Protein AF-A0A2I0VEY8-F1 (afdb_monomer_lite)

Structure (mmCIF, N/CA/C/O backbone):
data_AF-A0A2I0VEY8-F1
#
_entry.id   AF-A0A2I0VEY8-F1
#
loop_
_atom_site.group_PDB
_atom_site.id
_atom_site.type_symbol
_atom_site.label_atom_id
_atom_site.label_alt_id
_atom_site.label_comp_id
_atom_site.label_asym_id
_atom_site.label_entity_id
_atom_site.label_seq_id
_atom_site.pdbx_PDB_ins_code
_atom_site.Cartn_x
_atom_site.Cartn_y
_atom_site.Cartn_z
_atom_site.occupancy
_atom_site.B_iso_or_equiv
_atom_site.auth_seq_id
_atom_site.auth_comp_id
_atom_site.auth_asym_id
_atom_site.auth_atom_id
_atom_site.pdbx_PDB_model_num
ATOM 1 N N . MET A 1 1 ? -21.643 1.968 65.878 1.00 32.53 1 MET A N 1
ATOM 2 C CA . MET A 1 1 ? -22.749 1.505 65.012 1.00 32.53 1 MET A CA 1
ATOM 3 C C . MET A 1 1 ? -23.081 2.620 64.028 1.00 32.53 1 MET A C 1
ATOM 5 O O . MET A 1 1 ? -23.717 3.593 64.405 1.00 32.53 1 MET A O 1
ATOM 9 N N . HIS A 1 2 ? -22.579 2.536 62.798 1.00 31.20 2 HIS A N 1
ATOM 10 C CA . HIS A 1 2 ? -22.954 3.445 61.711 1.00 31.20 2 HIS A CA 1
ATOM 11 C C . HIS A 1 2 ? -23.501 2.590 60.571 1.00 31.20 2 HIS A C 1
ATOM 13 O O . HIS A 1 2 ? -22.762 2.103 59.721 1.00 31.20 2 HIS A O 1
ATOM 19 N N . ASN A 1 3 ? -24.813 2.357 60.619 1.00 33.44 3 ASN A N 1
ATOM 20 C CA . ASN A 1 3 ? -25.565 1.779 59.515 1.00 33.44 3 ASN A CA 1
ATOM 21 C C . ASN A 1 3 ? -25.724 2.868 58.451 1.00 33.44 3 ASN A C 1
ATOM 23 O O . ASN A 1 3 ? -26.660 3.661 58.499 1.00 33.44 3 ASN A O 1
ATOM 27 N N . GLY A 1 4 ? -24.781 2.928 57.511 1.00 39.38 4 GLY A N 1
ATOM 28 C CA . GLY A 1 4 ? -24.974 3.672 56.273 1.00 39.38 4 GLY A CA 1
ATOM 29 C C . GLY A 1 4 ? -26.091 3.000 55.482 1.00 39.38 4 GLY A C 1
ATOM 30 O O . GLY A 1 4 ? -25.900 1.895 54.973 1.00 39.38 4 GLY A O 1
ATOM 31 N N . SER A 1 5 ? -27.266 3.631 55.413 1.00 41.34 5 SER A N 1
ATOM 32 C CA . SER A 1 5 ? -28.372 3.146 54.591 1.00 41.34 5 SER A CA 1
ATOM 33 C C . SER A 1 5 ? -27.980 3.287 53.122 1.00 41.34 5 SER A C 1
ATOM 35 O O . SER A 1 5 ? -28.113 4.353 52.519 1.00 41.34 5 SER A O 1
ATOM 37 N N . VAL A 1 6 ? -27.450 2.214 52.543 1.00 46.84 6 VAL A N 1
ATOM 38 C CA . VAL A 1 6 ? -27.283 2.120 51.096 1.00 46.84 6 VAL A CA 1
ATOM 39 C C . VAL A 1 6 ? -28.685 2.043 50.501 1.00 46.84 6 VAL A C 1
ATOM 41 O O . VAL A 1 6 ? -29.464 1.152 50.835 1.00 46.84 6 VAL A O 1
ATOM 44 N N . CYS A 1 7 ? -29.023 3.026 49.669 1.00 47.22 7 CYS A N 1
ATOM 45 C CA . CYS A 1 7 ? -30.316 3.128 49.007 1.00 47.22 7 CYS A CA 1
ATOM 46 C C . CYS A 1 7 ? -30.633 1.823 48.255 1.00 47.22 7 CYS A C 1
ATOM 48 O O . CYS A 1 7 ? -29.801 1.326 47.497 1.00 47.22 7 CYS A O 1
ATOM 50 N N . SER A 1 8 ? -31.844 1.281 48.427 1.00 47.12 8 S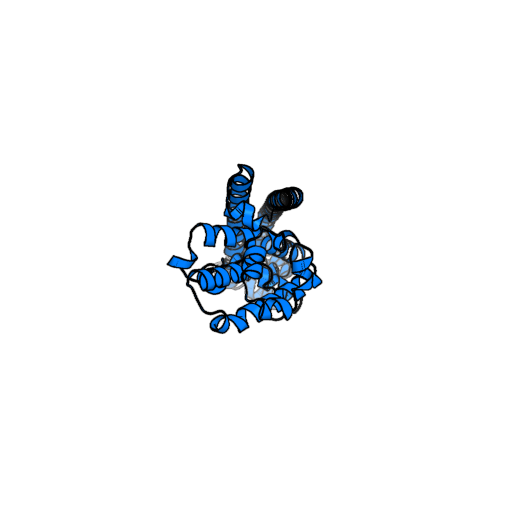ER A N 1
ATOM 51 C CA . SER A 1 8 ? -32.321 0.056 47.757 1.00 47.12 8 SER A CA 1
ATOM 52 C C . SER A 1 8 ? -32.147 0.086 46.228 1.00 47.12 8 SER A C 1
ATOM 54 O O . SER A 1 8 ? -32.023 -0.964 45.600 1.00 47.12 8 SER A O 1
ATOM 56 N N . TYR A 1 9 ? -32.098 1.281 45.629 1.00 44.94 9 TYR A N 1
ATOM 57 C CA . TYR A 1 9 ? -31.825 1.487 44.203 1.00 44.94 9 TYR A CA 1
ATOM 58 C C . TYR A 1 9 ? -30.385 1.146 43.786 1.00 44.94 9 TYR A C 1
ATOM 60 O O . TYR A 1 9 ? -30.163 0.697 42.661 1.00 44.94 9 TYR A O 1
ATOM 68 N N . ASP A 1 10 ? -29.406 1.345 44.670 1.00 53.78 10 ASP A N 1
ATOM 69 C CA . ASP A 1 10 ? -27.995 1.045 44.398 1.00 53.78 10 ASP A CA 1
ATOM 70 C C . ASP A 1 10 ? -27.706 -0.460 44.490 1.00 53.78 10 ASP A C 1
ATOM 72 O O . ASP A 1 10 ? -26.850 -0.973 43.769 1.00 53.78 10 ASP A O 1
ATOM 76 N N . LEU A 1 11 ? -28.466 -1.169 45.328 1.00 54.50 11 LEU A N 1
ATOM 77 C CA . LEU A 1 11 ? -28.439 -2.625 45.481 1.00 54.50 11 LEU A CA 1
ATOM 78 C C . LEU A 1 11 ? -28.911 -3.345 44.211 1.00 54.50 11 LEU A C 1
ATOM 80 O O . LEU A 1 11 ? -28.184 -4.183 43.686 1.00 54.50 11 LEU A O 1
ATOM 84 N N . ALA A 1 12 ? -30.064 -2.951 43.663 1.00 58.34 12 ALA A N 1
ATOM 85 C CA . ALA A 1 12 ? -30.626 -3.568 42.459 1.00 58.34 12 ALA A CA 1
ATOM 86 C C . ALA A 1 12 ? -29.738 -3.368 41.212 1.00 58.34 12 ALA A C 1
ATOM 88 O O . ALA A 1 12 ? -29.606 -4.265 40.379 1.00 58.34 12 ALA A O 1
ATOM 89 N N . LYS A 1 13 ? -29.074 -2.207 41.093 1.00 60.47 13 LYS A N 1
ATOM 90 C CA . LYS A 1 13 ? -28.119 -1.937 40.001 1.00 60.47 13 LYS A CA 1
ATOM 91 C C . LYS A 1 13 ? -26.835 -2.758 40.128 1.00 60.47 13 LYS A C 1
ATOM 93 O O . LYS A 1 13 ? -26.333 -3.245 39.118 1.00 60.47 13 LYS A O 1
ATOM 98 N N . LEU A 1 14 ? -26.312 -2.921 41.346 1.00 56.38 14 LEU A N 1
ATOM 99 C CA . LEU A 1 14 ? -25.155 -3.781 41.617 1.00 56.38 14 LEU A CA 1
ATOM 100 C C . LEU A 1 14 ? -25.476 -5.257 41.355 1.00 56.38 14 LEU A C 1
ATOM 102 O O . LEU A 1 14 ? -24.652 -5.964 40.785 1.00 56.38 14 LEU A O 1
ATOM 106 N N . GLU A 1 15 ? -26.673 -5.711 41.721 1.00 58.62 15 GLU A N 1
ATOM 107 C CA . GLU A 1 15 ? -27.135 -7.085 41.499 1.00 58.62 15 GLU A CA 1
ATOM 108 C C . GLU A 1 15 ? -27.302 -7.395 40.008 1.00 58.62 15 GLU A C 1
ATOM 110 O O . GLU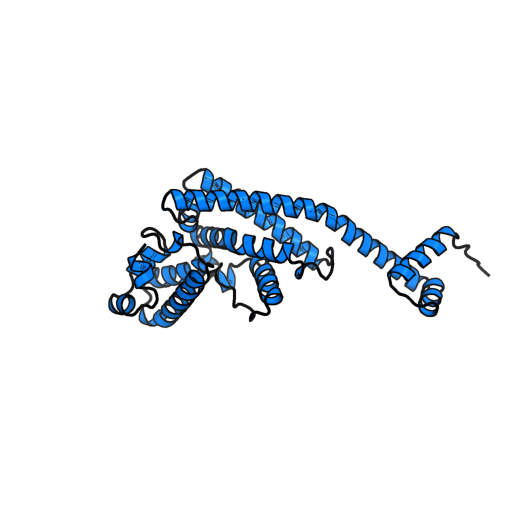 A 1 15 ? -26.741 -8.374 39.518 1.00 58.62 15 GLU A O 1
ATOM 115 N N . SER A 1 16 ? -27.940 -6.499 39.248 1.00 60.62 16 SER A N 1
ATOM 116 C CA . SER A 1 16 ? -28.057 -6.627 37.789 1.00 60.62 16 SER A CA 1
ATOM 117 C C . SER A 1 16 ? -26.698 -6.636 37.074 1.00 60.62 16 SER A C 1
ATOM 119 O O . SER A 1 16 ? -26.531 -7.364 36.097 1.00 60.62 16 SER A O 1
ATOM 121 N N . PHE A 1 17 ? -25.725 -5.846 37.542 1.00 60.97 17 PHE A N 1
ATOM 122 C CA . PHE A 1 17 ? -24.388 -5.780 36.946 1.00 60.97 17 PHE A CA 1
ATOM 123 C C . PHE A 1 17 ? -23.544 -7.025 37.271 1.00 60.97 17 PHE A C 1
ATOM 125 O O . PHE A 1 17 ? -22.935 -7.612 36.379 1.00 60.97 17 PHE A O 1
ATOM 132 N N . CYS A 1 18 ? -23.570 -7.505 38.516 1.00 57.94 18 CYS A N 1
ATOM 133 C CA . CYS A 1 18 ? -22.898 -8.750 38.901 1.00 57.94 18 CYS A CA 1
ATOM 134 C C . CYS A 1 18 ? -23.469 -9.973 38.162 1.00 57.94 18 CYS A C 1
ATOM 136 O O . CYS A 1 18 ? -22.708 -10.851 37.754 1.00 57.94 18 CYS A O 1
ATOM 138 N N . LEU A 1 19 ? -24.786 -10.004 37.925 1.00 56.81 19 LEU A N 1
ATOM 139 C CA . LEU A 1 19 ? -25.432 -11.041 37.115 1.00 56.81 19 LEU A CA 1
ATOM 140 C C . LEU A 1 19 ? -24.970 -11.000 35.649 1.00 56.81 19 LEU A C 1
ATOM 142 O O . LEU A 1 19 ? -24.696 -12.055 35.082 1.00 56.81 19 LEU A O 1
ATOM 146 N N . SER A 1 20 ? -24.789 -9.810 35.054 1.00 56.06 20 SER A N 1
ATOM 147 C CA . SER A 1 20 ? -24.233 -9.684 33.691 1.00 56.06 20 SER A CA 1
ATOM 148 C C . SER A 1 20 ? -22.774 -10.141 33.562 1.00 56.06 20 SER A C 1
ATOM 150 O O . SER A 1 20 ? -22.336 -10.490 32.470 1.00 56.06 20 SER A O 1
ATOM 152 N N . LEU A 1 21 ? -22.037 -10.202 34.675 1.00 59.03 21 LEU A N 1
ATOM 153 C CA . LEU A 1 21 ? -20.649 -10.669 34.741 1.00 59.03 21 LEU A CA 1
ATOM 154 C C . LEU A 1 21 ? -20.525 -12.132 35.205 1.00 59.03 21 LEU A C 1
ATOM 156 O O . LEU A 1 21 ? -19.418 -12.598 35.462 1.00 59.03 21 LEU A O 1
ATOM 160 N N . SER A 1 22 ? -21.638 -12.869 35.309 1.00 60.50 22 SER A N 1
ATOM 161 C CA . SER A 1 22 ? -21.674 -14.278 35.744 1.00 60.50 22 SER A CA 1
ATOM 162 C C . SER A 1 22 ? -21.105 -14.532 37.153 1.00 60.50 22 SER A C 1
ATOM 164 O O . SER A 1 22 ? -20.589 -15.614 37.435 1.00 60.50 22 SER A O 1
ATOM 166 N N . PHE A 1 23 ? -21.192 -13.551 38.059 1.00 61.22 23 PHE A N 1
ATOM 167 C CA . PHE A 1 23 ? -20.737 -13.715 39.443 1.00 61.22 23 PHE A CA 1
ATOM 168 C C . PHE A 1 23 ? -21.647 -14.677 40.218 1.00 61.22 23 PHE A C 1
ATOM 170 O O . PHE A 1 23 ? -22.874 -14.593 40.155 1.00 61.22 23 PHE A O 1
ATOM 177 N N . ASN A 1 24 ? -21.049 -15.566 41.014 1.00 63.69 24 ASN A N 1
ATOM 178 C CA . ASN A 1 24 ? -21.808 -16.437 41.909 1.00 63.69 24 ASN A CA 1
ATOM 179 C C . ASN A 1 24 ? -22.251 -15.697 43.191 1.00 63.69 24 ASN A C 1
ATOM 181 O O . ASN A 1 24 ? -21.743 -14.629 43.542 1.00 63.69 24 ASN A O 1
ATOM 185 N N . LYS A 1 25 ? -23.194 -16.294 43.931 1.00 60.50 25 LYS A N 1
ATOM 186 C CA . LYS A 1 25 ? -23.814 -15.688 45.125 1.00 60.50 25 LYS A CA 1
ATOM 187 C C . LYS A 1 25 ? -22.788 -15.279 46.197 1.00 60.50 25 LYS A C 1
ATOM 189 O O . LYS A 1 25 ? -22.954 -14.247 46.839 1.00 60.50 25 LYS A O 1
ATOM 194 N N . SER A 1 26 ? -21.702 -16.040 46.358 1.00 58.88 26 SER A N 1
ATOM 195 C CA . SER A 1 26 ? -20.606 -15.709 47.283 1.00 58.88 26 SER A CA 1
ATOM 196 C C . SER A 1 26 ? -19.759 -14.518 46.825 1.00 58.88 26 SER A C 1
ATOM 198 O O . SER A 1 26 ? -19.410 -13.669 47.643 1.00 58.88 26 SER A O 1
ATOM 200 N N . GLN A 1 27 ? -19.463 -14.408 45.528 1.00 62.56 27 GLN A N 1
ATOM 201 C CA . GLN A 1 27 ? -18.713 -13.279 44.975 1.00 62.56 27 GLN A CA 1
ATOM 202 C C . GLN A 1 27 ? -19.542 -11.987 45.016 1.00 62.56 27 GLN A C 1
ATOM 204 O O . GLN A 1 27 ? -18.992 -10.916 45.265 1.00 62.56 27 GLN A O 1
ATOM 209 N N . PHE A 1 28 ? -20.866 -12.090 44.853 1.00 63.22 28 PHE A N 1
ATOM 210 C CA . PHE A 1 28 ? -21.793 -10.972 45.029 1.00 63.22 28 PHE A CA 1
ATOM 211 C C . PHE A 1 28 ? -21.789 -10.432 46.468 1.00 63.22 28 PHE A C 1
ATOM 213 O O . PHE A 1 28 ? -21.667 -9.226 46.676 1.00 63.22 28 PHE A O 1
ATOM 220 N N . ILE A 1 29 ? -21.851 -11.316 47.469 1.00 61.66 29 ILE A N 1
ATOM 221 C CA . ILE A 1 29 ? -21.821 -10.929 48.890 1.00 61.66 29 ILE A CA 1
ATOM 222 C C . ILE A 1 29 ? -20.481 -10.267 49.255 1.00 61.66 29 ILE A C 1
ATOM 224 O O . ILE A 1 29 ? -20.471 -9.232 49.922 1.00 61.66 29 ILE A O 1
ATOM 228 N N . TYR A 1 30 ? -19.359 -10.811 48.769 1.00 61.41 30 TYR A N 1
ATOM 229 C CA . TYR A 1 30 ? -18.026 -10.232 48.977 1.00 61.41 30 TYR A CA 1
ATOM 230 C C . TYR A 1 30 ? -17.895 -8.838 48.347 1.00 61.41 30 TYR A C 1
ATOM 232 O O . TYR A 1 30 ? -17.450 -7.888 48.996 1.00 61.41 30 TYR A O 1
ATOM 240 N N . ALA A 1 31 ? -18.348 -8.694 47.100 1.00 59.12 31 ALA A N 1
ATOM 241 C CA . ALA A 1 31 ? -18.399 -7.411 46.416 1.00 59.12 31 ALA A CA 1
ATOM 242 C C . ALA A 1 31 ? -19.296 -6.407 47.143 1.00 59.12 31 ALA A C 1
ATOM 244 O O . ALA A 1 31 ? -18.959 -5.234 47.209 1.00 59.12 31 ALA A O 1
ATOM 245 N N . PHE A 1 32 ? -20.415 -6.849 47.718 1.00 63.25 32 PHE A N 1
ATOM 246 C CA . PHE A 1 32 ? -21.360 -5.981 48.410 1.00 63.25 32 PHE A CA 1
ATOM 247 C C . PHE A 1 32 ? -20.822 -5.432 49.741 1.00 63.25 32 PHE A C 1
ATOM 249 O O . PHE A 1 32 ? -21.083 -4.272 50.075 1.00 63.25 32 PHE A O 1
ATOM 256 N N . GLN A 1 33 ? -20.067 -6.239 50.489 1.00 70.69 33 GLN A N 1
ATOM 257 C CA . GLN A 1 33 ? -19.552 -5.880 51.815 1.00 70.69 33 GLN A CA 1
ATOM 258 C C . GLN A 1 33 ? -18.241 -5.081 51.770 1.00 70.69 33 GLN A C 1
ATOM 260 O O . GLN A 1 33 ? -17.928 -4.368 52.722 1.00 70.69 33 GLN A O 1
ATOM 265 N N . ASN A 1 34 ? -17.494 -5.144 50.666 1.00 79.44 34 ASN A N 1
ATOM 266 C CA . ASN A 1 34 ? -16.219 -4.452 50.515 1.00 79.44 34 ASN A CA 1
ATOM 267 C C . ASN A 1 34 ? -16.368 -3.184 49.646 1.00 79.44 34 ASN A C 1
ATOM 269 O O . ASN A 1 34 ? -16.658 -3.255 48.453 1.00 79.44 34 ASN A O 1
ATOM 273 N N . VAL A 1 35 ? -16.146 -2.005 50.241 1.00 78.81 35 VAL A N 1
ATOM 274 C CA . VAL A 1 35 ? -16.249 -0.699 49.554 1.00 78.81 35 VAL A CA 1
ATOM 275 C C . VAL A 1 35 ? -15.339 -0.629 48.326 1.00 78.81 35 VAL A C 1
ATOM 277 O O . VAL A 1 35 ? -15.773 -0.162 47.275 1.00 78.81 35 VAL A O 1
ATOM 280 N N . GLU A 1 36 ? -14.109 -1.125 48.438 1.00 77.38 36 GLU A N 1
ATOM 281 C CA . GLU A 1 36 ? -13.134 -1.129 47.351 1.00 77.38 36 GLU A CA 1
ATOM 282 C C . GLU A 1 36 ? -13.575 -2.055 46.211 1.00 77.38 36 GLU A C 1
ATOM 284 O O . GLU A 1 36 ? -13.502 -1.678 45.041 1.00 77.38 36 GLU A O 1
ATOM 289 N N . ALA A 1 37 ? -14.132 -3.225 46.537 1.00 73.75 37 ALA A N 1
ATOM 290 C CA . ALA A 1 37 ? -14.706 -4.124 45.538 1.00 73.75 37 ALA A CA 1
ATOM 291 C C . ALA A 1 37 ? -15.892 -3.479 44.795 1.00 73.75 37 ALA A C 1
ATOM 293 O O . ALA A 1 37 ? -15.968 -3.575 43.569 1.00 73.75 37 ALA A O 1
ATOM 294 N N . ARG A 1 38 ? -16.775 -2.748 45.495 1.00 77.75 38 ARG A N 1
ATOM 295 C CA . ARG A 1 38 ? -17.876 -1.998 44.854 1.00 77.75 38 ARG A CA 1
ATOM 296 C C . ARG A 1 38 ? -17.377 -0.897 43.928 1.00 77.75 38 ARG A C 1
ATOM 298 O O . ARG A 1 38 ? -17.927 -0.737 42.842 1.00 77.75 38 ARG A O 1
ATOM 305 N N . LEU A 1 39 ? -16.366 -0.134 44.347 1.00 79.38 39 LEU A N 1
ATOM 306 C CA . LEU A 1 39 ? -15.791 0.938 43.529 1.00 79.38 39 LEU A CA 1
ATOM 307 C C . LEU A 1 39 ? -15.154 0.377 42.256 1.00 79.38 39 LEU A C 1
ATOM 309 O O . LEU A 1 39 ? -15.414 0.891 41.171 1.00 79.38 39 LEU A O 1
ATOM 313 N N . ARG A 1 40 ? -14.404 -0.726 42.370 1.00 81.19 40 ARG A N 1
ATOM 314 C CA . ARG A 1 40 ? -13.815 -1.423 41.218 1.00 81.19 40 ARG A CA 1
ATOM 315 C C . ARG A 1 40 ? -14.883 -1.939 40.249 1.00 81.19 40 ARG A C 1
ATOM 317 O O . ARG A 1 40 ? -14.728 -1.774 39.044 1.00 81.19 40 ARG A O 1
ATOM 324 N N . LEU A 1 41 ? -15.987 -2.495 40.754 1.00 80.69 41 LEU A N 1
ATOM 325 C CA . LEU A 1 41 ? -17.107 -2.932 39.911 1.00 80.69 41 LEU A CA 1
ATOM 326 C C . LEU A 1 41 ? -17.811 -1.764 39.214 1.00 80.69 41 LEU A C 1
ATOM 328 O O . LEU A 1 41 ? -18.121 -1.867 38.031 1.00 80.69 41 LEU A O 1
ATOM 332 N N . ARG A 1 42 ? -18.041 -0.639 39.906 1.00 80.38 42 ARG A N 1
ATOM 333 C CA . ARG A 1 42 ? -18.617 0.561 39.275 1.00 80.38 42 ARG A CA 1
ATOM 334 C C . ARG A 1 42 ? -17.715 1.097 38.168 1.00 80.38 42 ARG A C 1
ATOM 336 O O . ARG A 1 42 ? -18.211 1.342 37.075 1.00 80.38 42 ARG A O 1
ATOM 343 N N . ALA A 1 43 ? -16.412 1.195 38.427 1.00 81.31 43 ALA A N 1
ATOM 344 C CA . ALA A 1 43 ? -15.435 1.621 37.431 1.00 81.31 43 ALA A CA 1
ATOM 345 C C . ALA A 1 43 ? -15.418 0.684 36.209 1.00 81.31 43 ALA A C 1
ATOM 347 O O . ALA A 1 43 ? -15.439 1.158 35.077 1.00 81.31 43 ALA A O 1
ATOM 348 N N . ALA A 1 44 ? -15.467 -0.637 36.420 1.00 80.94 44 ALA A N 1
ATOM 349 C CA . ALA A 1 44 ? -15.580 -1.607 35.329 1.00 80.94 44 ALA A CA 1
ATOM 350 C C . ALA A 1 44 ? -16.879 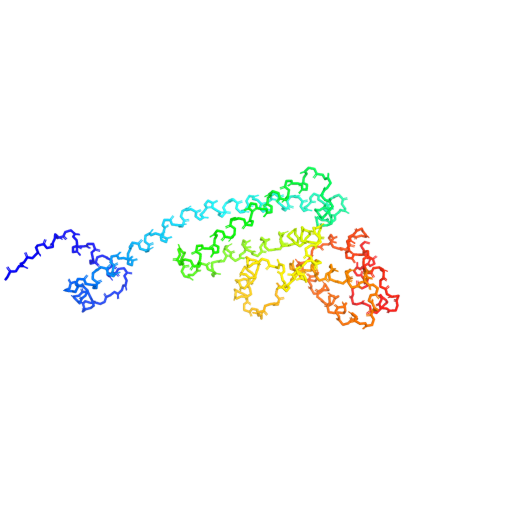-1.425 34.519 1.00 80.94 44 ALA A C 1
ATOM 352 O O . ALA A 1 44 ? -16.860 -1.491 33.293 1.00 80.94 44 ALA A O 1
ATOM 353 N N . GLY A 1 45 ? -18.003 -1.145 35.185 1.00 79.75 45 GLY A N 1
ATOM 354 C CA . GLY A 1 45 ? -19.281 -0.896 34.513 1.00 79.75 45 GLY A CA 1
ATOM 355 C C . GLY A 1 45 ? -19.337 0.426 33.746 1.00 79.75 45 GLY A C 1
ATOM 356 O O . GLY A 1 45 ? -19.976 0.500 32.698 1.00 79.75 45 GLY A O 1
ATOM 357 N N . GLU A 1 46 ? -18.677 1.473 34.238 1.00 83.38 46 GLU A N 1
ATOM 358 C CA . GLU A 1 46 ? -18.517 2.738 33.511 1.00 83.38 46 GLU A CA 1
ATOM 359 C C . GLU A 1 46 ? -17.611 2.573 32.290 1.00 83.38 46 GLU A C 1
ATOM 361 O O . GLU A 1 46 ? -17.954 3.068 31.215 1.00 83.38 46 GLU A O 1
ATOM 366 N N . LEU A 1 47 ? -16.522 1.810 32.424 1.00 79.50 47 LEU A N 1
ATOM 367 C CA . LEU A 1 47 ? -15.633 1.466 31.317 1.00 79.50 47 LEU A CA 1
ATOM 368 C C . LEU A 1 47 ? -16.375 0.704 30.210 1.00 79.50 47 LEU A C 1
ATOM 370 O O . LEU A 1 47 ? -16.257 1.063 29.042 1.00 79.50 47 LEU A O 1
ATOM 374 N N . GLU A 1 48 ? -17.193 -0.291 30.558 1.00 80.00 48 GLU A N 1
ATOM 375 C CA . GLU A 1 48 ? -17.961 -1.056 29.567 1.00 80.00 48 GLU A CA 1
ATOM 376 C C . GLU A 1 48 ? -19.000 -0.184 28.842 1.00 80.00 48 GLU A C 1
ATOM 378 O O . GLU A 1 48 ? -19.137 -0.238 27.620 1.00 80.00 48 GLU A O 1
ATOM 383 N N . LYS A 1 49 ? -19.681 0.714 29.566 1.00 79.56 49 LYS A N 1
ATOM 384 C CA . LYS A 1 49 ? -20.581 1.703 28.947 1.00 79.56 49 LYS A CA 1
ATOM 385 C C . LYS A 1 49 ? -19.836 2.658 28.020 1.00 79.56 49 LYS A C 1
ATOM 387 O O . LYS A 1 49 ? -20.393 3.056 26.997 1.00 79.56 49 LYS A O 1
ATOM 392 N N . GLN A 1 50 ? -18.607 3.039 28.363 1.00 80.19 50 GLN A N 1
ATOM 393 C CA . GLN A 1 50 ? -17.775 3.867 27.498 1.00 80.19 50 GLN A CA 1
ATOM 394 C C . GLN A 1 50 ? -17.384 3.108 26.224 1.00 80.19 50 GLN A C 1
ATOM 396 O O . GLN A 1 50 ? -17.564 3.652 25.136 1.00 80.19 50 GLN A O 1
ATOM 401 N N . LYS A 1 51 ? -16.965 1.837 26.334 1.00 77.81 51 LYS A N 1
ATOM 402 C CA . LYS A 1 51 ? -16.722 0.952 25.178 1.00 77.81 51 LYS A CA 1
ATOM 403 C C . LYS A 1 51 ? -17.957 0.847 24.276 1.00 77.81 51 LYS A C 1
ATOM 405 O O . LYS A 1 51 ? -17.836 0.918 23.055 1.00 77.81 51 LYS A O 1
ATOM 410 N N . GLN A 1 52 ? -19.152 0.746 24.862 1.00 73.50 52 GLN A N 1
ATOM 411 C CA . GLN A 1 52 ? -20.402 0.684 24.103 1.00 73.50 52 GLN A CA 1
ATOM 412 C C . GLN A 1 52 ? -20.754 2.015 23.419 1.00 73.50 52 GLN A C 1
ATOM 414 O O . GLN A 1 52 ? -21.115 2.010 22.249 1.00 73.50 52 GLN A O 1
ATOM 419 N N . LYS A 1 53 ? -20.592 3.168 24.081 1.00 73.50 53 LYS A N 1
ATOM 420 C CA . LYS A 1 53 ? -20.772 4.488 23.438 1.00 73.50 53 LYS A CA 1
ATOM 421 C C . LYS A 1 53 ? -19.772 4.728 22.307 1.00 73.50 53 LYS A C 1
ATOM 423 O O . LYS A 1 53 ? -20.111 5.327 21.289 1.00 73.50 53 LYS A O 1
ATOM 428 N N . ASN A 1 54 ? -18.548 4.229 22.461 1.00 74.38 54 ASN A N 1
ATOM 429 C CA . ASN A 1 54 ? -17.533 4.289 21.415 1.00 74.38 54 ASN A CA 1
ATOM 430 C C . ASN A 1 54 ? -17.947 3.501 20.155 1.00 74.38 54 ASN A C 1
ATOM 432 O O . ASN A 1 54 ? -17.454 3.818 19.074 1.00 74.38 54 ASN A O 1
ATOM 436 N N . GLN A 1 55 ? -18.876 2.539 20.264 1.00 69.00 55 GLN A N 1
ATOM 437 C CA . GLN A 1 55 ? -19.394 1.753 19.138 1.00 69.00 55 GLN A CA 1
ATOM 438 C C . GLN A 1 55 ? -20.243 2.592 18.162 1.00 69.00 55 GLN A C 1
ATOM 440 O O . GLN A 1 55 ? -20.092 2.426 16.958 1.00 69.00 55 GLN A O 1
ATOM 445 N N . GLU A 1 56 ? -21.070 3.532 18.635 1.00 68.69 56 GLU A N 1
ATOM 446 C CA . GLU A 1 56 ? -21.891 4.396 17.756 1.00 68.69 56 GLU A CA 1
ATOM 447 C C . GLU A 1 56 ? -21.026 5.379 16.943 1.00 68.69 56 GLU A C 1
ATOM 449 O O . GLU A 1 56 ? -21.249 5.603 15.753 1.00 68.69 56 GLU A O 1
ATOM 454 N N . ASN A 1 57 ? -19.962 5.912 17.556 1.00 74.56 57 ASN A N 1
ATOM 455 C CA . ASN A 1 57 ? -18.932 6.698 16.857 1.00 74.56 57 ASN A CA 1
ATOM 456 C C . ASN A 1 57 ? -18.216 5.852 15.779 1.00 74.56 57 ASN A C 1
ATOM 458 O O . ASN A 1 57 ? -17.687 6.368 14.792 1.00 74.56 57 ASN A O 1
ATOM 462 N N . PHE A 1 58 ? -18.221 4.533 15.948 1.00 77.38 58 PHE A N 1
ATOM 463 C CA . PHE A 1 58 ? -17.536 3.596 15.078 1.00 77.38 58 PHE A CA 1
ATOM 464 C C . PHE A 1 58 ? -18.270 3.328 13.770 1.00 77.38 58 PHE A C 1
ATOM 466 O O . PHE A 1 58 ? -17.626 3.264 12.726 1.00 77.38 58 PHE A O 1
ATOM 473 N N . ASP A 1 59 ? -19.598 3.254 13.800 1.00 77.44 59 ASP A N 1
ATOM 474 C CA . ASP A 1 59 ? -20.400 3.092 12.584 1.00 77.44 59 ASP A CA 1
ATOM 475 C C . ASP A 1 59 ? -20.230 4.311 11.666 1.00 77.44 59 ASP A C 1
ATOM 477 O O . ASP A 1 59 ? -20.023 4.175 10.459 1.00 77.44 59 ASP A O 1
ATOM 481 N N . ALA A 1 60 ? -20.175 5.513 12.248 1.00 86.50 60 ALA A N 1
ATOM 482 C CA . ALA A 1 60 ? -19.863 6.729 11.503 1.00 86.50 60 ALA A CA 1
ATOM 483 C C . ALA A 1 60 ? -18.454 6.688 10.881 1.00 86.50 60 ALA A C 1
ATOM 485 O O . ALA A 1 60 ? -18.280 7.060 9.719 1.00 86.50 60 ALA A O 1
ATOM 486 N N . LYS A 1 61 ? -17.439 6.219 11.623 1.00 91.19 61 LYS A N 1
ATOM 487 C CA . LYS A 1 61 ? -16.076 6.036 11.090 1.00 91.19 61 LYS A CA 1
ATOM 488 C C . LYS A 1 61 ? -16.027 4.982 9.989 1.00 91.19 61 LYS A C 1
ATOM 490 O O . LYS A 1 61 ? -15.367 5.207 8.979 1.00 91.19 61 LYS A O 1
ATOM 495 N N . TYR A 1 62 ? -16.738 3.869 10.154 1.00 92.81 62 TYR A N 1
ATOM 496 C CA . TYR A 1 62 ? -16.842 2.812 9.152 1.00 92.81 62 TYR A CA 1
ATOM 497 C C . TYR A 1 62 ? -17.368 3.370 7.830 1.00 92.81 62 TYR A C 1
ATOM 499 O O . TYR A 1 62 ? -16.707 3.216 6.803 1.00 92.81 62 TYR A O 1
ATOM 507 N N . CYS A 1 63 ? -18.486 4.102 7.870 1.00 94.00 63 CYS A N 1
ATOM 508 C CA . CYS A 1 63 ? -19.069 4.739 6.691 1.00 94.00 63 CYS A CA 1
ATOM 509 C C . CYS A 1 63 ? -18.092 5.719 6.025 1.00 94.00 63 CYS A C 1
ATOM 511 O O . CYS A 1 63 ? -17.863 5.623 4.822 1.00 94.00 63 CYS A O 1
ATOM 513 N N . LYS A 1 64 ? -17.436 6.599 6.797 1.00 96.44 64 LYS A N 1
ATOM 514 C CA . LYS A 1 64 ? -16.447 7.550 6.252 1.00 96.44 64 LYS A CA 1
ATOM 515 C C . LYS A 1 64 ? -15.268 6.851 5.577 1.00 96.44 64 LYS A C 1
ATOM 517 O O . LYS A 1 64 ? -14.853 7.246 4.489 1.00 96.44 64 LYS A O 1
ATOM 522 N N . ILE A 1 65 ? -14.742 5.789 6.194 1.00 98.12 65 ILE A N 1
ATOM 523 C CA . ILE A 1 65 ? -13.659 4.992 5.606 1.00 98.12 65 ILE A CA 1
ATOM 524 C C . ILE A 1 65 ? -14.133 4.359 4.295 1.00 98.12 65 ILE A C 1
ATOM 526 O O . ILE A 1 65 ? -13.419 4.425 3.299 1.00 98.12 65 ILE A O 1
ATOM 530 N N . GLN A 1 66 ? -15.332 3.771 4.264 1.00 98.00 66 GLN A N 1
ATOM 531 C CA . GLN A 1 66 ? -15.883 3.176 3.045 1.00 98.00 66 GLN A CA 1
ATOM 532 C C . GLN A 1 66 ? -16.064 4.201 1.922 1.00 98.00 66 GLN A C 1
ATOM 534 O O . GLN A 1 66 ? -15.705 3.922 0.779 1.00 98.00 66 GLN A O 1
ATOM 539 N N . GLU A 1 67 ? -16.587 5.384 2.235 1.00 97.81 67 GLU A N 1
ATOM 540 C CA . GLU A 1 67 ? -16.775 6.462 1.264 1.00 97.81 67 GLU A CA 1
ATOM 541 C C . GLU A 1 67 ? -15.442 6.953 0.695 1.00 97.81 67 GLU A C 1
ATOM 543 O O . GLU A 1 67 ? -15.293 7.039 -0.524 1.00 97.81 67 GLU A O 1
ATOM 548 N N . ALA A 1 68 ? -14.448 7.205 1.550 1.00 98.31 68 ALA A N 1
ATOM 549 C CA . ALA A 1 68 ? -13.126 7.632 1.103 1.00 98.31 68 ALA A CA 1
ATOM 550 C C . ALA A 1 68 ? -12.401 6.538 0.296 1.00 98.31 68 ALA A C 1
ATOM 552 O O . ALA A 1 68 ? -11.754 6.843 -0.707 1.00 98.31 68 ALA A O 1
ATOM 553 N N . LEU A 1 69 ? -12.548 5.261 0.675 1.00 98.56 69 LEU A N 1
ATOM 554 C CA . LEU A 1 69 ? -12.023 4.136 -0.105 1.00 98.56 69 LEU A CA 1
ATOM 555 C C . LEU A 1 69 ? -12.697 4.005 -1.465 1.00 98.56 69 LEU A C 1
ATOM 557 O O . LEU A 1 69 ? -12.012 3.701 -2.438 1.00 98.56 69 LEU A O 1
ATOM 561 N N . ARG A 1 70 ? -14.008 4.255 -1.553 1.00 98.25 70 ARG A N 1
ATOM 562 C CA . ARG A 1 70 ? -14.721 4.281 -2.832 1.00 98.25 70 ARG A CA 1
ATOM 563 C C . ARG A 1 70 ? -14.142 5.362 -3.742 1.00 98.25 70 ARG A C 1
ATOM 565 O O . ARG A 1 70 ? -13.765 5.037 -4.857 1.00 98.25 70 ARG A O 1
ATOM 572 N N . CYS A 1 71 ? -13.935 6.582 -3.238 1.00 98.12 71 CYS A N 1
ATOM 573 C CA . CYS A 1 71 ? -13.297 7.652 -4.013 1.00 98.12 71 CYS A CA 1
ATOM 574 C C . CYS A 1 71 ? -11.898 7.268 -4.528 1.00 98.12 71 CYS A C 1
ATOM 576 O O . CYS A 1 71 ? -11.569 7.543 -5.679 1.00 98.12 71 CYS A O 1
ATOM 578 N N . LEU A 1 72 ? -11.069 6.623 -3.699 1.00 98.44 72 LEU A N 1
ATOM 579 C CA . LEU A 1 72 ? -9.737 6.174 -4.128 1.00 98.44 72 LEU A CA 1
ATOM 580 C C . LEU A 1 72 ? -9.788 4.994 -5.101 1.00 98.44 72 LEU A C 1
ATOM 582 O O . LEU A 1 72 ? -8.938 4.884 -5.983 1.00 98.44 72 LEU A O 1
ATOM 586 N N . ASN A 1 73 ? -10.779 4.116 -4.967 1.00 97.81 73 ASN A N 1
ATOM 587 C CA . ASN A 1 73 ? -11.002 3.059 -5.938 1.00 97.81 73 ASN A CA 1
ATOM 588 C C . ASN A 1 73 ? -11.460 3.628 -7.288 1.00 97.81 73 ASN A C 1
ATOM 590 O O . ASN A 1 73 ? -10.972 3.176 -8.318 1.00 97.81 73 ASN A O 1
ATOM 594 N N . ASP A 1 74 ? -12.338 4.630 -7.286 1.00 97.75 74 ASP A N 1
ATOM 595 C CA . ASP A 1 74 ? -12.790 5.314 -8.501 1.00 97.75 74 ASP A CA 1
ATOM 596 C C . ASP A 1 74 ? -11.619 6.030 -9.191 1.00 97.75 74 ASP A C 1
ATOM 598 O O . ASP A 1 74 ? -11.467 5.933 -10.410 1.00 97.75 74 ASP A O 1
ATOM 602 N N . TYR A 1 75 ? -10.733 6.665 -8.413 1.00 97.88 75 TYR A N 1
ATOM 603 C CA . TYR A 1 75 ? -9.469 7.214 -8.911 1.00 97.88 75 TYR A CA 1
ATOM 604 C C . TYR A 1 75 ? -8.609 6.133 -9.581 1.00 97.88 75 TYR A C 1
ATOM 606 O O . TYR A 1 75 ? -8.216 6.289 -10.736 1.00 97.88 75 TYR A O 1
ATOM 614 N N . ARG A 1 76 ? -8.394 4.995 -8.905 1.00 97.06 76 ARG A N 1
ATOM 615 C CA . ARG A 1 76 ? -7.634 3.863 -9.456 1.00 97.06 76 ARG A CA 1
ATOM 616 C C . ARG A 1 76 ? -8.215 3.361 -10.780 1.00 97.06 76 ARG A C 1
ATOM 618 O O . ARG A 1 76 ? -7.471 3.201 -11.742 1.00 97.06 76 ARG A O 1
ATOM 625 N N . VAL A 1 77 ? -9.530 3.142 -10.835 1.00 96.12 77 VAL A N 1
ATOM 626 C CA . VAL A 1 77 ? -10.226 2.682 -12.049 1.00 96.12 77 VAL A CA 1
ATOM 627 C C . VAL A 1 77 ? -10.115 3.718 -13.171 1.00 96.12 77 VAL A C 1
ATOM 629 O O . VAL A 1 77 ? -9.903 3.356 -14.324 1.00 96.12 77 VAL A O 1
ATOM 632 N N . THR A 1 78 ? -10.209 5.008 -12.849 1.00 95.56 78 THR A N 1
ATOM 633 C CA . THR A 1 78 ? -10.077 6.091 -13.836 1.00 95.56 78 THR A CA 1
ATOM 634 C C . THR A 1 78 ? -8.674 6.134 -14.444 1.00 95.56 78 THR A C 1
ATOM 636 O O . THR A 1 78 ? -8.544 6.264 -15.662 1.00 95.56 78 THR A O 1
ATOM 639 N N . CYS A 1 79 ? -7.624 5.979 -13.630 1.00 95.56 79 CYS A N 1
ATOM 640 C CA . CYS A 1 79 ? -6.252 5.829 -14.123 1.00 95.56 79 CYS A CA 1
ATOM 641 C C . CYS A 1 79 ? -6.132 4.615 -15.054 1.00 95.56 79 CYS A C 1
ATOM 643 O O . CYS A 1 79 ? -5.627 4.750 -16.168 1.00 95.56 79 CYS A O 1
ATOM 645 N N . GLU A 1 80 ? -6.670 3.462 -14.646 1.00 93.50 80 GLU A N 1
ATOM 646 C CA . GLU A 1 80 ? -6.608 2.227 -15.434 1.00 93.50 80 GLU A CA 1
ATOM 647 C C . GLU A 1 80 ? -7.311 2.372 -16.796 1.00 93.50 80 GLU A C 1
ATOM 649 O O . GLU A 1 80 ? -6.750 1.980 -17.818 1.00 93.50 80 GLU A O 1
ATOM 654 N N . ILE A 1 81 ? -8.484 3.018 -16.848 1.00 93.44 81 ILE A N 1
ATOM 655 C CA . ILE A 1 81 ? -9.206 3.320 -18.100 1.00 93.44 81 ILE A CA 1
ATOM 656 C C . ILE A 1 81 ? -8.380 4.225 -19.028 1.00 93.44 81 ILE A C 1
ATOM 658 O O . ILE A 1 81 ? -8.426 4.064 -20.247 1.00 93.44 81 ILE A O 1
ATOM 662 N N . ARG A 1 82 ? -7.598 5.157 -18.469 1.00 91.31 82 ARG A N 1
ATOM 663 C CA . ARG A 1 82 ? -6.662 6.011 -19.224 1.00 91.31 82 ARG A CA 1
ATOM 664 C C . ARG A 1 82 ? -5.400 5.258 -19.677 1.00 91.31 82 ARG A C 1
ATOM 666 O O . ARG A 1 82 ? -4.553 5.863 -20.328 1.00 91.31 82 ARG A O 1
ATOM 673 N N . GLY A 1 83 ? -5.254 3.973 -19.336 1.00 91.06 83 GLY A N 1
ATOM 674 C CA . GLY A 1 83 ? -4.040 3.193 -19.585 1.00 91.06 83 GLY A CA 1
ATOM 675 C C . GLY A 1 83 ? -2.862 3.626 -18.708 1.00 91.06 83 GLY A C 1
ATOM 676 O O . GLY A 1 83 ? -1.710 3.505 -19.119 1.00 91.06 83 GLY A O 1
ATOM 677 N N . LEU A 1 84 ? -3.144 4.187 -17.529 1.00 92.00 84 LEU A N 1
ATOM 678 C CA . LEU A 1 84 ? -2.155 4.688 -16.578 1.00 92.00 84 LEU A CA 1
ATOM 679 C C . LEU A 1 84 ? -2.200 3.888 -15.271 1.00 92.00 84 LEU A C 1
ATOM 681 O O . LEU A 1 84 ? -3.268 3.503 -14.793 1.00 92.00 84 LEU A O 1
ATOM 685 N N . GLY A 1 85 ? -1.036 3.674 -14.658 1.00 94.81 85 GLY A N 1
ATOM 686 C CA . GLY A 1 85 ? -0.944 3.115 -13.312 1.00 94.81 85 GLY A CA 1
ATOM 687 C C . GLY A 1 85 ? -1.253 4.175 -12.263 1.00 94.81 85 GLY A C 1
ATOM 688 O O . GLY A 1 85 ? -0.584 5.205 -12.216 1.00 94.81 85 GLY A O 1
ATOM 689 N N . TYR A 1 86 ? -2.233 3.926 -11.390 1.00 97.31 86 TYR A N 1
ATOM 690 C CA . TYR A 1 86 ? -2.652 4.915 -10.386 1.00 97.31 86 TYR A CA 1
ATOM 691 C C . TYR A 1 86 ? -1.534 5.270 -9.392 1.00 97.31 86 TYR A C 1
ATOM 693 O O . TYR A 1 86 ? -1.503 6.383 -8.874 1.00 97.31 86 TYR A O 1
ATOM 701 N N . TYR A 1 87 ? -0.594 4.347 -9.156 1.00 98.50 87 TYR A N 1
ATOM 702 C CA . TYR A 1 87 ? 0.624 4.608 -8.389 1.00 98.50 87 TYR A CA 1
ATOM 703 C C . TYR A 1 87 ? 1.491 5.680 -9.056 1.00 98.50 87 TYR A C 1
ATOM 705 O O . TYR A 1 87 ? 1.814 6.687 -8.429 1.00 98.50 87 TYR A O 1
ATOM 713 N N . ASP A 1 88 ? 1.843 5.474 -10.327 1.00 97.81 88 ASP A N 1
ATOM 714 C CA . ASP A 1 88 ? 2.706 6.377 -11.087 1.00 97.81 88 ASP A CA 1
ATOM 715 C C . ASP A 1 88 ? 2.024 7.733 -11.316 1.00 97.81 88 ASP A C 1
ATOM 717 O O . ASP A 1 88 ? 2.645 8.775 -11.109 1.00 97.81 88 ASP A O 1
ATOM 721 N N . THR A 1 89 ? 0.726 7.738 -11.652 1.00 97.31 89 THR A N 1
ATOM 722 C CA . THR A 1 89 ? -0.070 8.972 -11.780 1.00 97.31 89 THR A CA 1
ATOM 723 C C . THR A 1 89 ? -0.059 9.764 -10.474 1.00 97.31 89 THR A C 1
ATOM 725 O O . THR A 1 89 ? 0.301 10.941 -10.465 1.00 97.31 89 THR A O 1
ATOM 728 N N . PHE A 1 90 ? -0.333 9.108 -9.344 1.00 98.31 90 PHE A N 1
ATOM 729 C CA . PHE A 1 90 ? -0.302 9.760 -8.039 1.00 98.31 90 PHE A CA 1
ATOM 730 C C . PHE A 1 90 ? 1.099 10.259 -7.666 1.00 98.31 90 PHE A C 1
ATOM 732 O O . PHE A 1 90 ? 1.243 11.351 -7.115 1.00 98.31 90 PHE A O 1
ATOM 739 N N . LYS A 1 91 ? 2.150 9.480 -7.960 1.00 97.81 91 LYS A N 1
ATOM 740 C CA . LYS A 1 91 ? 3.541 9.870 -7.690 1.00 97.81 91 LYS A CA 1
ATOM 741 C C . LYS A 1 91 ? 3.923 11.132 -8.467 1.00 97.81 91 LYS A C 1
ATOM 743 O O . LYS A 1 91 ? 4.668 11.951 -7.929 1.00 97.81 91 LYS A O 1
ATOM 748 N N . LEU A 1 92 ? 3.397 11.320 -9.681 1.00 95.19 92 LEU A N 1
ATOM 749 C CA . LEU A 1 92 ? 3.591 12.522 -10.502 1.00 95.19 92 LEU A CA 1
ATOM 750 C C . LEU A 1 92 ? 2.727 13.710 -10.052 1.00 95.19 92 LEU A C 1
ATOM 752 O O . LEU A 1 92 ? 3.227 14.836 -10.063 1.00 95.19 92 LEU A O 1
ATOM 756 N N . GLN A 1 93 ? 1.499 13.464 -9.580 1.00 92.44 93 GLN A N 1
ATOM 757 C CA . GLN A 1 93 ? 0.551 14.452 -9.038 1.00 92.44 93 GLN A CA 1
ATOM 758 C C . GLN A 1 93 ? 0.434 15.711 -9.912 1.00 92.44 93 GLN A C 1
ATOM 760 O O . GLN A 1 93 ? 0.886 16.796 -9.531 1.00 92.44 93 GLN A O 1
ATOM 765 N N . GLN A 1 94 ? -0.127 15.546 -11.104 1.00 92.62 94 GLN A N 1
ATOM 766 C CA . GLN A 1 94 ? -0.251 16.609 -12.105 1.00 92.62 94 GLN A CA 1
ATOM 767 C C . GLN A 1 94 ? -1.686 17.129 -12.212 1.00 92.62 94 GLN A C 1
ATOM 769 O O . GLN A 1 94 ? -1.883 18.328 -12.411 1.00 92.62 94 GLN A O 1
ATOM 774 N N . ASP A 1 95 ? -2.669 16.248 -12.030 1.00 93.44 95 ASP A N 1
ATOM 775 C CA . ASP A 1 95 ? -4.084 16.543 -12.224 1.00 93.44 95 ASP A CA 1
ATOM 776 C C . ASP A 1 95 ? -4.770 16.865 -10.872 1.00 93.44 95 ASP A C 1
ATOM 778 O O . ASP A 1 95 ? -4.375 16.326 -9.829 1.00 93.44 95 ASP A O 1
ATOM 782 N N . PRO A 1 96 ? -5.817 17.719 -10.832 1.00 95.62 96 PRO A N 1
ATOM 783 C CA . PRO A 1 96 ? -6.599 18.002 -9.618 1.00 95.62 96 PRO A CA 1
ATOM 784 C C . PRO A 1 96 ? -7.097 16.747 -8.885 1.00 95.62 96 PRO A C 1
ATOM 786 O O . PRO A 1 96 ? -7.168 16.712 -7.652 1.00 95.62 96 PRO A O 1
ATOM 789 N N . GLU A 1 97 ? -7.408 15.696 -9.636 1.00 95.25 97 GLU A N 1
ATOM 790 C CA . GLU A 1 97 ? -7.827 14.391 -9.143 1.00 95.25 97 GLU A CA 1
ATOM 791 C C . GLU A 1 97 ? -6.744 13.727 -8.280 1.00 95.25 97 GLU A C 1
ATOM 793 O O . GLU A 1 97 ? -7.073 13.119 -7.258 1.00 95.25 97 GLU A O 1
ATOM 798 N N . ASP A 1 98 ? -5.463 13.908 -8.615 1.00 96.44 98 ASP A N 1
ATOM 799 C CA . ASP A 1 98 ? -4.331 13.381 -7.845 1.00 96.44 98 ASP A CA 1
ATOM 800 C C . ASP A 1 98 ? -4.221 14.084 -6.483 1.00 96.44 98 ASP A C 1
ATOM 802 O O . ASP A 1 98 ? -3.962 13.463 -5.445 1.00 96.44 98 ASP A O 1
ATOM 806 N N . PHE A 1 99 ? -4.466 15.399 -6.456 1.00 95.81 99 PHE A N 1
ATOM 807 C CA . PHE A 1 99 ? -4.532 16.163 -5.209 1.00 95.81 99 PHE A CA 1
ATOM 808 C C . PHE A 1 99 ? -5.706 15.710 -4.344 1.00 95.81 99 PHE A C 1
ATOM 810 O O . PHE A 1 99 ? -5.535 15.515 -3.138 1.00 95.81 99 PHE A O 1
ATOM 817 N N . ASN A 1 100 ? -6.877 15.479 -4.941 1.00 97.06 100 ASN A N 1
ATOM 818 C CA . ASN A 1 100 ? -8.032 14.958 -4.216 1.00 97.06 100 ASN A CA 1
ATOM 819 C C . ASN A 1 100 ? -7.770 13.544 -3.664 1.00 97.06 100 ASN A C 1
ATOM 821 O O . ASN A 1 100 ? -8.088 13.268 -2.504 1.00 97.06 100 ASN A O 1
ATOM 825 N N . ALA A 1 101 ? -7.113 12.672 -4.435 1.00 98.12 101 ALA A N 1
ATOM 826 C CA . ALA A 1 101 ? -6.667 11.369 -3.950 1.00 98.12 101 ALA A CA 1
ATOM 827 C C . ALA A 1 101 ? -5.716 11.514 -2.748 1.00 98.12 101 ALA A C 1
ATOM 829 O O . ALA A 1 101 ? -5.830 10.779 -1.766 1.00 98.12 101 ALA A O 1
ATOM 830 N N . ASN A 1 102 ? -4.825 12.510 -2.757 1.00 97.94 102 ASN A N 1
ATOM 831 C CA . ASN A 1 102 ? -3.919 12.764 -1.637 1.00 97.94 102 ASN A CA 1
ATOM 832 C C . ASN A 1 102 ? -4.664 13.248 -0.380 1.00 97.94 102 ASN A C 1
ATOM 834 O O . ASN A 1 102 ? -4.354 12.810 0.729 1.00 97.94 102 ASN A O 1
ATOM 838 N N . VAL A 1 103 ? -5.685 14.096 -0.542 1.00 98.00 103 VAL A N 1
ATOM 839 C CA . VAL A 1 103 ? -6.568 14.507 0.563 1.00 98.00 103 VAL A CA 1
ATOM 840 C C . VAL A 1 103 ? -7.282 13.291 1.156 1.00 98.00 103 VAL A C 1
ATOM 842 O O . VAL A 1 103 ? -7.260 13.103 2.372 1.00 98.00 103 VAL A O 1
ATOM 845 N N . LYS A 1 104 ? -7.841 12.410 0.316 1.00 98.44 104 LYS A N 1
ATOM 846 C CA . LYS A 1 104 ? -8.509 11.180 0.774 1.00 98.44 104 LYS A CA 1
ATOM 847 C C . LYS A 1 104 ? -7.557 10.188 1.440 1.00 98.44 104 LYS A C 1
ATOM 849 O O . LYS A 1 104 ? -7.925 9.573 2.440 1.00 98.44 104 LYS A O 1
ATOM 854 N N . ARG A 1 105 ? -6.314 10.078 0.960 1.00 98.56 105 ARG A N 1
ATOM 855 C CA . ARG A 1 105 ? -5.243 9.308 1.617 1.00 98.56 105 ARG A CA 1
ATOM 856 C C . ARG A 1 105 ? -4.989 9.813 3.043 1.00 98.56 105 ARG A C 1
ATOM 858 O O . ARG A 1 105 ? -4.916 9.001 3.964 1.00 98.56 105 ARG A O 1
ATOM 865 N N . LEU A 1 106 ? -4.880 11.132 3.232 1.00 98.38 106 LEU A N 1
ATOM 866 C CA . LEU A 1 106 ? -4.657 11.752 4.545 1.00 98.38 106 LEU A CA 1
ATOM 867 C C . LEU A 1 106 ? -5.864 11.602 5.480 1.00 98.38 106 LEU A C 1
ATOM 869 O O . LEU A 1 106 ? -5.682 11.289 6.655 1.00 98.38 106 LEU A O 1
ATOM 873 N N . GLU A 1 107 ? -7.082 11.766 4.958 1.00 98.31 107 GLU A N 1
ATOM 874 C CA . GLU A 1 107 ? -8.324 11.528 5.704 1.00 98.31 107 GLU A CA 1
ATOM 875 C C . GLU A 1 107 ? -8.364 10.093 6.254 1.00 98.31 107 GLU A C 1
ATOM 877 O O . GLU A 1 107 ? -8.567 9.880 7.451 1.00 98.31 107 GLU A O 1
ATOM 882 N N . LEU A 1 108 ? -8.084 9.104 5.399 1.00 98.62 108 LEU A N 1
ATOM 883 C CA . LEU A 1 108 ? -8.033 7.700 5.801 1.00 98.62 108 LEU A CA 1
ATOM 884 C C . LEU A 1 108 ? -6.912 7.418 6.805 1.00 98.62 108 LEU A C 1
ATOM 886 O O . LEU A 1 108 ? -7.133 6.664 7.751 1.00 98.62 108 LEU A O 1
ATOM 890 N N . ALA A 1 109 ? -5.730 8.015 6.633 1.00 98.38 109 ALA A N 1
ATOM 891 C CA . ALA A 1 109 ? -4.639 7.877 7.594 1.00 98.38 109 ALA A CA 1
ATOM 892 C C . ALA A 1 109 ? -5.063 8.353 8.993 1.00 98.38 109 ALA A C 1
ATOM 894 O O . ALA A 1 109 ? -4.888 7.610 9.956 1.00 98.38 109 ALA A O 1
ATOM 895 N N . GLY A 1 110 ? -5.695 9.529 9.091 1.00 97.75 110 GLY A N 1
ATOM 896 C CA . GLY A 1 110 ? -6.195 10.066 10.359 1.00 97.75 110 GLY A CA 1
ATOM 897 C C . GLY A 1 110 ? -7.252 9.174 11.015 1.00 97.75 110 GLY A C 1
ATOM 898 O O . GLY A 1 110 ? -7.157 8.892 12.208 1.00 97.75 110 GLY A O 1
ATOM 899 N N . LEU A 1 111 ? -8.214 8.667 10.236 1.00 96.94 111 LEU A N 1
ATOM 900 C CA . LEU A 1 111 ? -9.255 7.761 10.739 1.00 96.94 111 LEU A CA 1
ATOM 901 C C . LEU A 1 111 ? -8.666 6.450 11.283 1.00 96.94 111 LEU A C 1
ATOM 903 O O . LEU A 1 111 ? -9.047 6.006 12.366 1.00 96.94 111 LEU A O 1
ATOM 907 N N . TRP A 1 112 ? -7.725 5.834 10.564 1.00 97.25 112 TRP A N 1
ATOM 908 C CA . TRP A 1 112 ? -7.075 4.602 11.019 1.00 97.25 112 TRP A CA 1
ATOM 909 C C . TRP A 1 112 ? -6.157 4.823 12.220 1.00 97.25 112 TRP A C 1
ATOM 911 O O . TRP A 1 112 ? -6.138 3.986 13.123 1.00 97.25 112 TRP A O 1
ATOM 921 N N . ASP A 1 113 ? -5.423 5.936 12.261 1.00 96.38 113 ASP A N 1
ATOM 922 C CA . ASP A 1 113 ? -4.561 6.268 13.396 1.00 96.38 113 ASP A CA 1
ATOM 923 C C . ASP A 1 113 ? -5.401 6.534 14.667 1.00 96.38 113 ASP A C 1
ATOM 925 O O . ASP A 1 113 ? -5.037 6.064 15.746 1.00 96.38 113 ASP A O 1
ATOM 929 N N . GLU A 1 114 ? -6.574 7.174 14.548 1.00 93.69 114 GLU A N 1
ATOM 930 C CA . GLU A 1 114 ? -7.528 7.329 15.660 1.00 93.69 114 GLU A CA 1
ATOM 931 C C . GLU A 1 114 ? -8.040 5.969 16.162 1.00 93.69 114 GLU A C 1
ATOM 933 O O . GLU A 1 114 ? -8.021 5.714 17.368 1.00 93.69 114 GLU A O 1
ATOM 938 N N . ILE A 1 115 ? -8.437 5.067 15.253 1.00 92.38 115 ILE A N 1
ATOM 939 C CA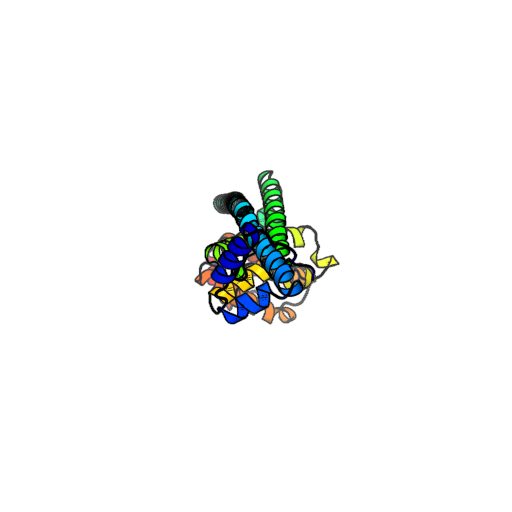 . ILE A 1 115 ? -8.888 3.708 15.604 1.00 92.38 115 ILE A CA 1
ATOM 940 C C . ILE A 1 115 ? -7.794 2.943 16.357 1.00 92.38 115 ILE A C 1
ATOM 942 O O . ILE A 1 115 ? -8.071 2.302 17.373 1.00 92.38 115 ILE A O 1
ATOM 946 N N . LEU A 1 116 ? -6.544 3.013 15.894 1.00 92.44 116 LEU A N 1
ATOM 947 C CA . LEU A 1 116 ? -5.433 2.350 16.575 1.00 92.44 116 LEU A CA 1
ATOM 948 C C . LEU A 1 116 ? -5.151 2.938 17.959 1.00 92.44 116 LEU A C 1
ATOM 950 O O . LEU A 1 116 ? -4.830 2.192 18.884 1.00 92.44 116 LEU A O 1
ATOM 954 N N . GLU A 1 117 ? -5.276 4.252 18.124 1.00 92.06 117 GLU A N 1
ATOM 955 C CA . GLU A 1 117 ? -5.091 4.886 19.428 1.00 92.06 117 GLU A CA 1
ATOM 956 C C . GLU A 1 117 ? -6.241 4.544 20.393 1.00 92.06 117 GLU A C 1
ATOM 958 O O . GLU A 1 117 ? -6.017 4.435 21.597 1.00 92.06 117 GLU A O 1
ATOM 963 N N . MET A 1 118 ? -7.459 4.313 19.893 1.00 89.00 118 MET A N 1
ATOM 964 C CA . MET A 1 118 ? -8.559 3.759 20.697 1.00 89.00 118 MET A CA 1
ATOM 965 C C . MET A 1 118 ? -8.278 2.309 21.121 1.00 89.00 118 MET A C 1
ATOM 967 O O . MET A 1 118 ? -8.475 1.960 22.285 1.00 89.00 118 MET A O 1
ATOM 971 N N . LEU A 1 119 ? -7.752 1.465 20.222 1.00 88.56 119 LEU A N 1
ATOM 972 C CA . LEU A 1 119 ? -7.341 0.100 20.583 1.00 88.56 119 LEU A CA 1
ATOM 973 C C . LEU A 1 119 ? -6.269 0.099 21.668 1.00 88.56 119 LEU A C 1
ATOM 975 O O . LEU A 1 119 ? -6.367 -0.639 22.645 1.00 88.56 119 LEU A O 1
ATOM 979 N N . ARG A 1 120 ? -5.272 0.975 21.535 1.00 89.31 120 ARG A N 1
ATOM 980 C CA . ARG A 1 120 ? -4.197 1.120 22.518 1.00 89.31 120 ARG A CA 1
ATOM 981 C C . ARG A 1 120 ? -4.713 1.521 23.903 1.00 89.31 120 ARG A C 1
ATOM 983 O O . ARG A 1 120 ? -4.143 1.095 24.905 1.00 89.31 120 ARG A O 1
ATOM 990 N N . ARG A 1 121 ? -5.765 2.340 23.958 1.00 88.69 121 ARG A N 1
ATOM 991 C CA . ARG A 1 121 ? -6.408 2.799 25.198 1.00 88.69 121 ARG A CA 1
ATOM 992 C C . ARG A 1 121 ? -7.401 1.798 25.791 1.00 88.69 121 ARG A C 1
ATOM 994 O O . ARG A 1 121 ? -7.945 2.072 26.853 1.00 88.69 121 ARG A O 1
ATOM 1001 N N . TYR A 1 122 ? -7.601 0.638 25.158 1.00 83.38 122 TYR A N 1
ATOM 1002 C CA . TYR A 1 122 ? -8.649 -0.325 25.518 1.00 83.38 122 TYR A CA 1
ATOM 1003 C C . TYR A 1 122 ? -10.056 0.289 25.467 1.00 83.38 122 TYR A C 1
ATOM 1005 O O . TYR A 1 122 ? -10.964 -0.143 26.175 1.00 83.38 122 TYR A O 1
ATOM 1013 N N . ASP A 1 123 ? -10.247 1.278 24.592 1.00 83.81 123 ASP A N 1
ATOM 1014 C CA . ASP A 1 123 ? -11.527 1.958 24.373 1.00 83.81 123 ASP A CA 1
ATOM 1015 C C . ASP A 1 123 ? -12.475 1.143 23.477 1.00 83.81 123 ASP A C 1
ATOM 1017 O O . ASP A 1 123 ? -13.623 1.540 23.258 1.00 83.81 123 ASP A O 1
ATOM 1021 N N . LEU A 1 124 ? -11.997 0.014 22.946 1.00 80.81 124 LEU A N 1
ATOM 1022 C CA . LEU A 1 124 ? -12.723 -0.880 22.049 1.00 80.81 124 LEU A CA 1
ATOM 1023 C C . LEU A 1 124 ? -12.853 -2.291 22.648 1.00 80.81 124 LEU A C 1
ATOM 1025 O O . LEU A 1 124 ? -12.073 -2.665 23.528 1.00 80.81 124 LEU A O 1
ATOM 1029 N N . PRO A 1 125 ? -13.839 -3.086 22.192 1.00 80.38 125 PRO A N 1
ATOM 1030 C CA . PRO A 1 125 ? -14.001 -4.468 22.635 1.00 80.38 125 PRO A CA 1
ATOM 1031 C C . PRO A 1 125 ? -12.786 -5.333 22.294 1.00 80.38 125 PRO A C 1
ATOM 1033 O O . PRO A 1 125 ? -12.222 -5.213 21.212 1.00 80.38 125 PRO A O 1
ATOM 1036 N N . ASP A 1 126 ? -12.439 -6.273 23.169 1.00 78.62 126 ASP A N 1
ATOM 1037 C CA . ASP A 1 126 ? -11.230 -7.099 23.026 1.00 78.62 126 ASP A CA 1
ATOM 1038 C C . ASP A 1 126 ? -11.248 -7.972 21.752 1.00 78.62 126 ASP A C 1
ATOM 1040 O O . ASP A 1 126 ? -10.211 -8.337 21.206 1.00 78.62 126 ASP A O 1
ATOM 1044 N N . SER A 1 127 ? -12.441 -8.283 21.233 1.00 83.81 127 SER A N 1
ATOM 1045 C CA . SER A 1 127 ? -12.639 -9.026 19.982 1.00 83.81 127 SER A CA 1
ATOM 1046 C C . SER A 1 127 ? -12.609 -8.155 18.725 1.00 83.81 127 SER A C 1
ATOM 1048 O O . SER A 1 127 ? -12.837 -8.658 17.627 1.00 83.81 127 SER A O 1
ATOM 1050 N N . PHE A 1 128 ? -12.356 -6.852 18.848 1.00 86.56 128 PHE A N 1
ATOM 1051 C CA . PHE A 1 128 ? -12.444 -5.915 17.734 1.00 86.56 128 PHE A CA 1
ATOM 1052 C C . PHE A 1 128 ? -11.553 -6.314 16.546 1.00 86.56 128 PHE A C 1
ATOM 1054 O O . PHE A 1 128 ? -12.019 -6.364 15.409 1.00 86.56 128 PHE A O 1
ATOM 1061 N N . GLU A 1 129 ? -10.299 -6.681 16.816 1.00 88.62 129 GLU A N 1
ATOM 1062 C CA . GLU A 1 129 ? -9.298 -7.040 15.799 1.00 88.62 129 GLU A CA 1
ATOM 1063 C C . GLU A 1 129 ? -9.654 -8.314 15.007 1.00 88.62 129 GLU A C 1
ATOM 1065 O O . GLU A 1 129 ? -9.093 -8.557 13.938 1.00 88.62 129 GLU A O 1
ATOM 1070 N N . SER A 1 130 ? -10.593 -9.131 15.504 1.00 90.44 130 SER A N 1
ATOM 1071 C CA . SER A 1 130 ? -11.051 -10.364 14.848 1.00 90.44 130 SER A CA 1
ATOM 1072 C C . SER A 1 130 ? -12.398 -10.224 14.132 1.00 90.44 130 SER A C 1
ATOM 1074 O O . SER A 1 130 ? -12.846 -11.171 13.479 1.00 90.44 130 SER A O 1
ATOM 1076 N N . ARG A 1 131 ? -13.032 -9.046 14.192 1.00 91.81 131 ARG A N 1
ATOM 1077 C CA . ARG A 1 131 ? -14.294 -8.772 13.496 1.00 91.81 131 ARG A CA 1
ATOM 1078 C C . ARG A 1 131 ? -14.100 -8.791 11.981 1.00 91.81 131 ARG A C 1
ATOM 1080 O O . ARG A 1 131 ? -13.331 -8.005 11.424 1.00 91.81 131 ARG A O 1
ATOM 1087 N N . ALA A 1 132 ? -14.814 -9.684 11.299 1.00 95.12 132 ALA A N 1
ATOM 1088 C CA . ALA A 1 132 ? -14.608 -9.962 9.879 1.00 95.12 132 ALA A CA 1
ATOM 1089 C C . ALA A 1 132 ? -14.785 -8.719 8.988 1.00 95.12 132 ALA A C 1
ATOM 1091 O O . ALA A 1 132 ? -14.058 -8.543 8.010 1.00 95.12 132 ALA A O 1
ATOM 1092 N N . GLU A 1 133 ? -15.728 -7.840 9.318 1.00 94.38 133 GLU A N 1
ATOM 1093 C CA . GLU A 1 133 ? -15.976 -6.590 8.606 1.00 94.38 133 GLU A CA 1
ATOM 1094 C C . GLU A 1 133 ? -14.799 -5.610 8.700 1.00 94.38 133 GLU A C 1
ATOM 1096 O O . GLU A 1 133 ? -14.447 -4.993 7.692 1.00 94.38 133 GLU A O 1
ATOM 1101 N N . TRP A 1 134 ? -14.133 -5.534 9.856 1.00 94.50 134 TRP A N 1
ATOM 1102 C CA . TRP A 1 134 ? -12.969 -4.672 10.087 1.00 94.50 134 TRP A CA 1
ATOM 1103 C C . TRP A 1 134 ? -11.700 -5.244 9.480 1.00 94.50 134 TRP A C 1
ATOM 1105 O O . TRP A 1 134 ? -10.925 -4.505 8.873 1.00 94.50 134 TRP A O 1
ATOM 1115 N N . VAL A 1 135 ? -11.533 -6.567 9.539 1.00 97.19 135 VAL A N 1
ATOM 1116 C CA . VAL A 1 135 ? -10.454 -7.260 8.827 1.00 97.19 135 VAL A CA 1
ATOM 1117 C C . VAL A 1 135 ? -10.555 -7.000 7.321 1.00 97.19 135 VAL A C 1
ATOM 1119 O O . VAL A 1 135 ? -9.561 -6.633 6.690 1.00 97.19 135 VAL A O 1
ATOM 1122 N N . ARG A 1 136 ? -11.751 -7.132 6.727 1.00 97.75 136 ARG A N 1
ATOM 1123 C CA . ARG A 1 136 ? -11.962 -6.849 5.295 1.00 97.75 136 ARG A CA 1
ATOM 1124 C C . ARG A 1 136 ? -11.728 -5.380 4.954 1.00 97.75 136 ARG A C 1
ATOM 1126 O O . ARG A 1 136 ? -11.059 -5.097 3.959 1.00 97.75 136 ARG A O 1
ATOM 1133 N N . LEU A 1 137 ? -12.253 -4.457 5.763 1.00 97.94 137 LEU A N 1
ATOM 1134 C CA . LEU A 1 137 ? -12.083 -3.021 5.539 1.00 97.94 137 LEU A CA 1
ATOM 1135 C C . LEU A 1 137 ? -10.605 -2.618 5.619 1.00 97.94 137 LEU A C 1
ATOM 1137 O O . LEU A 1 137 ? -10.106 -1.954 4.717 1.00 97.94 137 LEU A O 1
ATOM 1141 N N . GLY A 1 138 ? -9.891 -3.081 6.648 1.00 97.94 138 GLY A N 1
ATOM 1142 C CA . GLY A 1 138 ? -8.459 -2.836 6.828 1.00 97.94 138 GLY A CA 1
ATOM 1143 C C . GLY A 1 138 ? -7.604 -3.452 5.724 1.00 97.94 138 GLY A C 1
ATOM 1144 O O . GLY A 1 138 ? -6.656 -2.824 5.257 1.00 97.94 138 GLY A O 1
ATOM 1145 N N . THR A 1 139 ? -7.972 -4.641 5.240 1.00 98.06 139 THR A N 1
ATOM 1146 C CA . THR A 1 139 ? -7.299 -5.274 4.095 1.00 98.06 139 THR A CA 1
ATOM 1147 C C . THR A 1 139 ? -7.486 -4.453 2.821 1.00 98.06 139 THR A C 1
ATOM 1149 O O . THR A 1 139 ? -6.510 -4.170 2.134 1.00 98.06 139 THR A O 1
ATOM 1152 N N . THR A 1 140 ? -8.716 -4.011 2.543 1.00 98.19 140 THR A N 1
ATOM 1153 C CA . THR A 1 140 ? -9.033 -3.173 1.373 1.00 98.19 140 THR A CA 1
ATOM 1154 C C . THR A 1 140 ? -8.306 -1.831 1.449 1.00 98.19 140 THR A C 1
ATOM 1156 O O . THR A 1 140 ? -7.682 -1.404 0.480 1.00 98.19 140 THR A O 1
ATOM 1159 N N . TYR A 1 141 ? -8.314 -1.200 2.627 1.00 98.62 141 TYR A N 1
ATOM 1160 C CA . TYR A 1 141 ? -7.557 0.017 2.897 1.00 98.62 141 TYR A CA 1
ATOM 1161 C C . TYR A 1 141 ? -6.069 -0.156 2.604 1.00 98.62 141 TYR A C 1
ATOM 1163 O O . TYR A 1 141 ? -5.497 0.622 1.846 1.00 98.62 141 TYR A O 1
ATOM 1171 N N . ARG A 1 142 ? -5.450 -1.207 3.146 1.00 98.50 142 ARG A N 1
ATOM 1172 C CA . ARG A 1 142 ? -4.036 -1.501 2.913 1.00 98.50 142 ARG A CA 1
ATOM 1173 C C . ARG A 1 142 ? -3.733 -1.696 1.426 1.00 98.50 142 ARG A C 1
ATOM 1175 O O . ARG A 1 142 ? -2.762 -1.141 0.933 1.00 98.50 142 ARG A O 1
ATOM 1182 N N . GLN A 1 143 ? -4.562 -2.450 0.710 1.00 97.69 143 GLN A N 1
ATOM 1183 C CA . GLN A 1 143 ? -4.346 -2.745 -0.709 1.00 97.69 143 GLN A CA 1
ATOM 1184 C C . GLN A 1 143 ? -4.471 -1.513 -1.612 1.00 97.69 143 GLN A C 1
ATOM 1186 O O . GLN A 1 143 ? -3.708 -1.387 -2.562 1.00 97.69 143 GLN A O 1
ATOM 1191 N N . ILE A 1 144 ? -5.408 -0.606 -1.323 1.00 98.06 144 ILE A N 1
ATOM 1192 C CA . ILE A 1 144 ? -5.632 0.590 -2.147 1.00 98.06 144 ILE A CA 1
ATOM 1193 C C . ILE A 1 144 ? -4.656 1.711 -1.774 1.00 98.06 144 ILE A C 1
ATOM 1195 O O . ILE A 1 144 ? -4.099 2.359 -2.659 1.00 98.06 144 ILE A O 1
ATOM 1199 N N . VAL A 1 145 ? -4.448 1.944 -0.475 1.00 98.69 145 VAL A N 1
ATOM 1200 C CA . VAL A 1 145 ? -3.853 3.192 0.032 1.00 98.69 145 VAL A CA 1
ATOM 1201 C C . VAL A 1 145 ? -2.371 3.069 0.366 1.00 98.69 145 VAL A C 1
ATOM 1203 O O . VAL A 1 145 ? -1.646 4.050 0.212 1.00 98.69 145 VAL A O 1
ATOM 1206 N N . GLU A 1 146 ? -1.879 1.890 0.764 1.00 98.81 146 GLU A N 1
ATOM 1207 C CA . GLU A 1 146 ? -0.446 1.720 1.043 1.00 98.81 146 GLU A CA 1
ATOM 1208 C C . GLU A 1 146 ? 0.431 2.042 -0.182 1.00 98.81 146 GLU A C 1
ATOM 1210 O O . GLU A 1 146 ? 1.405 2.774 -0.006 1.00 98.81 146 GLU A O 1
ATOM 1215 N N . PRO A 1 147 ? 0.065 1.649 -1.422 1.00 98.69 147 PRO A N 1
ATOM 1216 C CA . PRO A 1 147 ? 0.743 2.122 -2.630 1.00 98.69 147 PRO A CA 1
ATOM 1217 C C . PRO A 1 147 ? 0.833 3.649 -2.742 1.00 98.69 147 PRO A C 1
ATOM 1219 O O . PRO A 1 147 ? 1.874 4.167 -3.128 1.00 98.69 147 PRO A O 1
ATOM 1222 N N . LEU A 1 148 ? -0.212 4.388 -2.356 1.00 98.69 148 LEU A N 1
ATOM 1223 C CA . LEU A 1 148 ? -0.213 5.856 -2.409 1.00 98.69 148 LEU A CA 1
ATOM 1224 C C . LEU A 1 148 ? 0.674 6.476 -1.323 1.00 98.69 148 LEU A C 1
ATOM 1226 O O . LEU A 1 148 ? 1.349 7.475 -1.562 1.00 98.69 148 LEU A O 1
ATOM 1230 N N . ASP A 1 149 ? 0.704 5.882 -0.126 1.00 98.69 149 ASP A N 1
ATOM 1231 C CA . ASP A 1 149 ? 1.641 6.289 0.927 1.00 98.69 149 ASP A CA 1
ATOM 1232 C C . ASP A 1 149 ? 3.098 6.009 0.521 1.00 98.69 149 ASP A C 1
ATOM 1234 O O . ASP A 1 149 ? 3.974 6.819 0.824 1.00 98.69 149 ASP A O 1
ATOM 1238 N N . ILE A 1 150 ? 3.359 4.907 -0.192 1.00 98.81 150 ILE A N 1
ATOM 1239 C CA . ILE A 1 150 ? 4.671 4.598 -0.779 1.00 98.81 150 ILE A CA 1
ATOM 1240 C C . ILE A 1 150 ? 5.021 5.627 -1.860 1.00 98.81 150 ILE A C 1
ATOM 1242 O O . ILE A 1 150 ? 6.092 6.225 -1.796 1.00 98.81 150 ILE A O 1
ATOM 1246 N N . ALA A 1 151 ? 4.110 5.908 -2.796 1.00 98.50 151 ALA A N 1
ATOM 1247 C CA . ALA A 1 151 ? 4.316 6.914 -3.836 1.00 98.50 151 ALA A CA 1
ATOM 1248 C C . ALA A 1 151 ? 4.669 8.275 -3.222 1.00 98.50 151 ALA A C 1
ATOM 1250 O O . ALA A 1 151 ? 5.648 8.902 -3.618 1.00 98.50 151 ALA A O 1
ATOM 1251 N N . ASN A 1 152 ? 3.927 8.702 -2.194 1.00 98.31 152 ASN A N 1
ATOM 1252 C CA . ASN A 1 152 ? 4.210 9.935 -1.463 1.00 98.31 152 ASN A CA 1
ATOM 1253 C C . ASN A 1 152 ? 5.575 9.894 -0.753 1.00 98.31 152 ASN A C 1
ATOM 1255 O O . ASN A 1 152 ? 6.267 10.906 -0.691 1.00 98.31 152 ASN A O 1
ATOM 1259 N N . TYR A 1 153 ? 5.969 8.746 -0.198 1.00 98.31 153 TYR A N 1
ATOM 1260 C CA . TYR A 1 153 ? 7.255 8.584 0.479 1.00 98.31 153 TYR A CA 1
ATOM 1261 C C . TYR A 1 153 ? 8.435 8.821 -0.474 1.00 98.31 153 TYR A C 1
ATOM 1263 O O . TYR A 1 153 ? 9.295 9.653 -0.184 1.00 98.31 153 TYR A O 1
ATOM 1271 N N . TYR A 1 154 ? 8.438 8.154 -1.631 1.00 97.62 154 TYR A N 1
ATOM 1272 C CA . TYR A 1 154 ? 9.523 8.268 -2.612 1.00 97.62 154 TYR A CA 1
ATOM 1273 C C . TYR A 1 154 ? 9.433 9.545 -3.463 1.00 97.62 154 TYR A C 1
ATOM 1275 O O . TYR A 1 154 ? 10.464 10.095 -3.827 1.00 97.62 154 TYR A O 1
ATOM 1283 N N . ARG A 1 155 ? 8.234 10.096 -3.724 1.00 95.50 155 ARG A N 1
ATOM 1284 C CA . ARG A 1 155 ? 8.063 11.419 -4.373 1.00 95.50 155 ARG A CA 1
ATOM 1285 C C . ARG A 1 155 ? 8.773 12.535 -3.603 1.00 95.50 155 ARG A C 1
ATOM 1287 O O . ARG A 1 155 ? 9.268 13.478 -4.205 1.00 95.50 155 ARG A O 1
ATOM 1294 N N . HIS A 1 156 ? 8.785 12.443 -2.276 1.00 95.56 156 HIS A N 1
ATOM 1295 C CA . HIS A 1 156 ? 9.410 13.427 -1.394 1.00 95.56 156 HIS A CA 1
ATOM 1296 C C . HIS A 1 156 ? 10.819 13.013 -0.936 1.00 95.56 156 HIS A C 1
ATOM 1298 O O . HIS A 1 156 ? 11.281 13.534 0.079 1.00 95.56 156 HIS A O 1
ATOM 1304 N N . SER A 1 157 ? 11.465 12.061 -1.626 1.00 93.81 157 SER A N 1
ATOM 1305 C CA . SER A 1 157 ? 12.809 11.549 -1.306 1.00 93.81 157 SER A CA 1
ATOM 1306 C C . SER A 1 157 ? 12.996 11.138 0.161 1.00 93.81 157 SER A C 1
ATOM 1308 O O . SER A 1 157 ? 14.093 11.190 0.709 1.00 93.81 157 SER A O 1
ATOM 1310 N N . LYS A 1 158 ? 11.932 10.693 0.848 1.00 94.81 158 LYS A N 1
ATOM 1311 C CA . LYS A 1 158 ? 12.025 10.326 2.274 1.00 94.81 158 LYS A CA 1
ATOM 1312 C C . LYS A 1 158 ? 12.928 9.125 2.522 1.00 94.81 158 LYS A C 1
ATOM 1314 O O . LYS A 1 158 ? 13.426 8.962 3.634 1.00 94.81 158 LYS A O 1
ATOM 1319 N N . ASN A 1 159 ? 13.149 8.312 1.496 1.00 94.88 159 ASN A N 1
ATOM 1320 C CA . ASN A 1 159 ? 14.097 7.211 1.516 1.00 94.88 159 ASN A CA 1
ATOM 1321 C C . ASN A 1 159 ? 15.554 7.672 1.657 1.00 94.88 159 ASN A C 1
ATOM 1323 O O . ASN A 1 159 ? 16.348 6.935 2.233 1.00 94.88 159 ASN A O 1
ATOM 1327 N N . GLU A 1 160 ? 15.903 8.870 1.184 1.00 92.56 160 GLU A N 1
ATOM 1328 C CA . GLU A 1 160 ? 17.257 9.424 1.314 1.00 92.56 160 GLU A CA 1
ATOM 1329 C C . GLU A 1 160 ? 17.540 9.847 2.763 1.00 92.56 160 GLU A C 1
ATOM 1331 O O . GLU A 1 160 ? 18.606 9.555 3.298 1.00 92.56 160 GLU A O 1
ATOM 1336 N N . ASP A 1 161 ? 16.547 10.445 3.430 1.00 92.31 161 ASP A N 1
ATOM 1337 C CA . ASP A 1 161 ? 16.670 10.900 4.821 1.00 92.31 161 ASP A CA 1
ATOM 1338 C C . ASP A 1 161 ? 16.511 9.760 5.839 1.00 92.31 161 ASP A C 1
ATOM 1340 O O . ASP A 1 161 ? 17.182 9.706 6.868 1.00 92.31 161 ASP A O 1
ATOM 1344 N N . THR A 1 162 ? 15.530 8.883 5.604 1.00 92.25 162 THR A N 1
ATOM 1345 C CA . THR A 1 162 ? 15.016 7.940 6.612 1.00 92.25 162 THR A CA 1
ATOM 1346 C C . THR A 1 162 ? 15.339 6.483 6.267 1.00 92.25 162 THR A C 1
ATOM 1348 O O . THR A 1 162 ? 15.199 5.609 7.120 1.00 92.25 162 THR A O 1
ATOM 1351 N N . GLY A 1 163 ? 15.815 6.189 5.055 1.00 94.12 163 GLY A N 1
ATOM 1352 C CA . GLY A 1 163 ? 16.111 4.836 4.577 1.00 94.12 163 GLY A CA 1
ATOM 1353 C C . GLY A 1 163 ? 14.907 4.110 3.952 1.00 94.12 163 GLY A C 1
ATOM 1354 O O . GLY A 1 163 ? 13.873 4.719 3.701 1.00 94.12 163 GLY A O 1
ATOM 1355 N N . PRO A 1 164 ? 15.003 2.795 3.687 1.00 95.19 164 PRO A N 1
ATOM 1356 C CA . PRO A 1 164 ? 13.976 2.052 2.950 1.00 95.19 164 PRO A CA 1
ATOM 1357 C C . PRO A 1 164 ? 12.587 2.103 3.601 1.00 95.19 164 PRO A C 1
ATOM 1359 O O . PRO A 1 164 ? 12.457 1.944 4.823 1.00 95.19 164 PRO A O 1
ATOM 1362 N N . TYR A 1 165 ? 11.528 2.236 2.792 1.00 98.12 165 TYR A N 1
ATOM 1363 C CA . TYR A 1 165 ? 10.154 2.381 3.293 1.00 98.12 165 TYR A CA 1
ATOM 1364 C C . TYR A 1 165 ? 9.748 1.234 4.226 1.00 98.12 165 TYR A C 1
ATOM 1366 O O . TYR A 1 165 ? 9.251 1.475 5.324 1.00 98.12 165 TYR A O 1
ATOM 1374 N N . ILE A 1 166 ? 9.981 -0.023 3.835 1.00 96.69 166 ILE A N 1
ATOM 1375 C CA . ILE A 1 166 ? 9.524 -1.195 4.605 1.00 96.69 166 ILE A CA 1
ATOM 1376 C C . ILE A 1 166 ? 10.121 -1.205 6.023 1.00 96.69 166 ILE A C 1
ATOM 1378 O O . ILE A 1 166 ? 9.412 -1.498 6.998 1.00 96.69 166 ILE A O 1
ATOM 1382 N N . ALA A 1 167 ? 11.405 -0.854 6.134 1.00 95.00 167 ALA A N 1
ATOM 1383 C CA . ALA A 1 167 ? 12.129 -0.811 7.396 1.00 95.00 167 ALA A CA 1
ATOM 1384 C C . ALA A 1 167 ? 11.736 0.421 8.226 1.00 95.00 167 ALA A C 1
ATOM 1386 O O . ALA A 1 167 ? 11.273 0.278 9.361 1.00 95.00 167 ALA A O 1
ATOM 1387 N N . ASN A 1 168 ? 11.836 1.615 7.635 1.00 94.38 168 ASN A N 1
ATOM 1388 C CA . ASN A 1 168 ? 11.879 2.867 8.394 1.00 94.38 168 ASN A CA 1
ATOM 1389 C C . ASN A 1 168 ? 10.709 3.818 8.099 1.00 94.38 168 ASN A C 1
ATOM 1391 O O . ASN A 1 168 ? 10.354 4.632 8.948 1.00 94.38 168 ASN A O 1
ATOM 1395 N N . GLY A 1 169 ? 10.076 3.706 6.930 1.00 95.56 169 GLY A N 1
ATOM 1396 C CA . GLY A 1 169 ? 8.991 4.597 6.497 1.00 95.56 169 GLY A CA 1
ATOM 1397 C C . GLY A 1 169 ? 7.574 4.076 6.748 1.00 95.56 169 GLY A C 1
ATOM 1398 O O . GLY A 1 169 ? 6.630 4.862 6.794 1.00 95.56 169 GLY A O 1
ATOM 1399 N N . ARG A 1 170 ? 7.402 2.760 6.914 1.00 97.75 170 ARG A N 1
ATOM 1400 C CA . ARG A 1 170 ? 6.091 2.104 6.882 1.00 97.75 170 ARG A CA 1
ATOM 1401 C C . ARG A 1 170 ? 5.236 2.441 8.116 1.00 97.75 170 ARG A C 1
ATOM 1403 O O . ARG A 1 170 ? 5.598 2.043 9.232 1.00 97.75 170 ARG A O 1
ATOM 1410 N N . PRO A 1 171 ? 4.065 3.089 7.950 1.00 97.75 171 PRO A N 1
ATOM 1411 C CA . PRO A 1 171 ? 3.157 3.402 9.052 1.00 97.75 171 PRO A CA 1
ATOM 1412 C C . PRO A 1 171 ? 2.675 2.170 9.833 1.00 97.75 171 PRO A C 1
ATOM 1414 O O . PRO A 1 171 ? 2.439 1.095 9.273 1.00 97.75 171 PRO A O 1
ATOM 1417 N N . LYS A 1 172 ? 2.468 2.328 11.150 1.00 97.12 172 LYS A N 1
ATOM 1418 C CA . LYS A 1 172 ? 2.011 1.238 12.038 1.00 97.12 172 LYS A CA 1
ATOM 1419 C C . LYS A 1 172 ? 0.644 0.677 11.632 1.00 97.12 172 LYS A C 1
ATOM 1421 O O . LYS A 1 172 ? 0.473 -0.538 11.689 1.00 97.12 172 LYS A O 1
ATOM 1426 N N . ARG A 1 173 ? -0.276 1.522 11.149 1.00 97.69 173 ARG A N 1
ATOM 1427 C CA . ARG A 1 173 ? -1.609 1.116 10.665 1.00 97.69 173 ARG A CA 1
ATOM 1428 C C . ARG A 1 173 ? -1.585 -0.015 9.645 1.00 97.69 173 ARG A C 1
ATOM 1430 O O . ARG A 1 173 ? -2.335 -0.971 9.813 1.00 97.69 173 ARG A O 1
ATOM 1437 N N . TYR A 1 174 ? -0.663 0.003 8.680 1.00 98.44 174 TYR A N 1
ATOM 1438 C CA . TYR A 1 174 ? -0.559 -1.076 7.694 1.00 98.44 174 TYR A CA 1
ATOM 1439 C C . TYR A 1 174 ? -0.059 -2.381 8.303 1.00 98.44 174 TYR A C 1
ATOM 1441 O O . TYR A 1 174 ? -0.593 -3.445 7.998 1.00 98.44 174 TYR A O 1
ATOM 1449 N N . ARG A 1 175 ? 0.911 -2.307 9.225 1.00 97.44 175 ARG A N 1
ATOM 1450 C CA . ARG A 1 175 ? 1.395 -3.484 9.961 1.00 97.44 175 ARG A CA 1
ATOM 1451 C 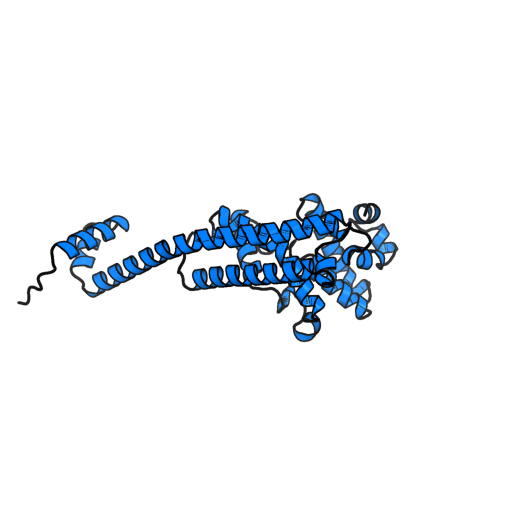C . ARG A 1 175 ? 0.284 -4.096 10.823 1.00 97.44 175 ARG A C 1
ATOM 1453 O O . ARG A 1 175 ? 0.170 -5.316 10.874 1.00 97.44 175 ARG A O 1
ATOM 1460 N N . CYS A 1 176 ? -0.541 -3.271 11.470 1.00 96.38 176 CYS A N 1
ATOM 1461 C CA . CYS A 1 176 ? -1.673 -3.725 12.282 1.00 96.38 176 CYS A CA 1
ATOM 1462 C C . CYS A 1 176 ? -2.725 -4.450 11.436 1.00 96.38 176 CYS A C 1
ATOM 1464 O O . CYS A 1 176 ? -2.983 -5.627 11.672 1.00 96.38 176 CYS A O 1
ATOM 1466 N N . VAL A 1 177 ? -3.269 -3.803 10.399 1.00 97.00 177 VAL A N 1
ATOM 1467 C CA . VAL A 1 177 ? -4.320 -4.424 9.571 1.00 97.00 177 VAL A CA 1
ATOM 1468 C C . VAL A 1 177 ? -3.805 -5.620 8.759 1.00 97.00 177 VAL A C 1
ATOM 1470 O O . VAL A 1 177 ? -4.565 -6.546 8.485 1.00 97.00 177 VAL A O 1
ATOM 1473 N N . GLN A 1 178 ? -2.508 -5.657 8.419 1.00 98.19 178 GLN A N 1
ATOM 1474 C CA . GLN A 1 178 ? -1.868 -6.853 7.862 1.00 98.19 178 GLN A CA 1
ATOM 1475 C C . GLN A 1 178 ? -1.906 -8.019 8.859 1.00 98.19 178 GLN A C 1
ATOM 1477 O O . GLN A 1 178 ? -2.322 -9.113 8.483 1.00 98.19 178 GLN A O 1
ATOM 1482 N N . ARG A 1 179 ? -1.529 -7.795 10.125 1.00 97.12 179 ARG A N 1
ATOM 1483 C CA . ARG A 1 179 ? -1.580 -8.837 11.166 1.00 97.12 179 ARG A CA 1
ATOM 1484 C C . ARG A 1 179 ? -2.999 -9.343 11.397 1.00 97.12 179 ARG A C 1
ATOM 1486 O O . ARG A 1 179 ? -3.184 -10.546 11.539 1.00 97.12 179 ARG A O 1
ATOM 1493 N N . TRP A 1 180 ? -3.996 -8.456 11.393 1.00 96.69 180 TRP A N 1
ATOM 1494 C CA . TRP A 1 180 ? -5.402 -8.857 11.527 1.00 96.69 180 TRP A CA 1
ATOM 1495 C C . TRP A 1 180 ? -5.819 -9.809 10.403 1.00 96.69 180 TRP A C 1
ATOM 1497 O O . TRP A 1 180 ? -6.397 -10.868 10.655 1.00 96.69 180 TRP A O 1
ATOM 1507 N N . TYR A 1 181 ? -5.462 -9.473 9.160 1.00 97.38 181 TYR A N 1
ATOM 1508 C CA . TYR A 1 181 ? -5.718 -10.325 8.003 1.00 97.38 181 TYR A CA 1
ATOM 1509 C C . TYR A 1 181 ? -5.000 -11.676 8.109 1.00 97.38 181 TYR A C 1
ATOM 1511 O O . TYR A 1 181 ? -5.647 -12.720 7.998 1.00 97.38 181 TYR A O 1
ATOM 1519 N N . GLU A 1 182 ? -3.696 -11.670 8.383 1.00 97.44 182 GLU A N 1
ATOM 1520 C CA . GLU A 1 182 ? -2.883 -12.885 8.496 1.00 97.44 182 GLU A CA 1
ATOM 1521 C C . GLU A 1 182 ? -3.408 -13.814 9.598 1.00 97.44 182 GLU A C 1
ATOM 1523 O O . GLU A 1 182 ? -3.603 -15.006 9.351 1.00 97.44 182 GLU A O 1
ATOM 1528 N N . GLN A 1 183 ? -3.755 -13.269 10.767 1.00 96.19 183 GLN A N 1
ATOM 1529 C CA . GLN A 1 183 ? -4.332 -14.030 11.874 1.00 96.19 183 GLN A CA 1
ATOM 1530 C C . GLN A 1 183 ? -5.691 -14.638 11.500 1.00 96.19 183 GLN A C 1
ATOM 1532 O O . GLN A 1 183 ? -5.928 -15.825 11.734 1.00 96.19 183 GLN A O 1
ATOM 1537 N N . SER A 1 184 ? -6.573 -13.866 10.853 1.00 96.12 184 SER A N 1
ATOM 1538 C CA . SER A 1 184 ? -7.896 -14.346 10.414 1.00 96.12 184 SER A CA 1
ATOM 1539 C C . SER A 1 184 ? -7.828 -15.466 9.361 1.00 96.12 184 SER A C 1
ATOM 1541 O O . SER A 1 184 ? -8.784 -16.224 9.156 1.00 96.12 184 SER A O 1
ATOM 1543 N N . ARG A 1 185 ? -6.695 -15.571 8.659 1.00 95.50 185 ARG A N 1
ATOM 1544 C CA . ARG A 1 185 ? -6.423 -16.570 7.618 1.00 95.50 185 ARG A CA 1
ATOM 1545 C C . ARG A 1 185 ? -5.446 -17.655 8.066 1.00 95.50 185 ARG A C 1
ATOM 1547 O O . ARG A 1 185 ? -5.179 -18.556 7.278 1.00 95.50 185 ARG A O 1
ATOM 1554 N N . ARG A 1 186 ? -4.957 -17.604 9.313 1.00 95.75 186 ARG A N 1
ATOM 1555 C CA . ARG A 1 186 ? -3.920 -18.507 9.850 1.00 95.75 186 ARG A CA 1
ATOM 1556 C C . ARG A 1 186 ? -2.667 -18.545 8.965 1.00 95.75 186 ARG A C 1
ATOM 1558 O O . ARG A 1 186 ? -2.071 -19.597 8.753 1.00 95.75 186 ARG A O 1
ATOM 1565 N N . MET A 1 187 ? -2.307 -17.395 8.406 1.00 95.19 187 MET A N 1
ATOM 1566 C CA . MET A 1 187 ? -1.123 -17.230 7.571 1.00 95.19 187 MET A CA 1
ATOM 1567 C C . MET A 1 187 ? 0.113 -16.992 8.438 1.00 95.19 187 MET A C 1
ATOM 1569 O O . MET A 1 187 ? 0.013 -16.532 9.574 1.00 95.19 187 MET A O 1
ATOM 1573 N N . ALA A 1 188 ? 1.294 -17.267 7.883 1.00 95.38 188 ALA A N 1
ATOM 1574 C CA . ALA A 1 188 ? 2.544 -16.888 8.527 1.00 95.38 188 ALA A CA 1
ATOM 1575 C C . ALA A 1 188 ? 2.655 -15.358 8.628 1.00 95.38 188 ALA A C 1
ATOM 1577 O O . ALA A 1 188 ? 2.322 -14.640 7.677 1.00 95.38 188 ALA A O 1
ATOM 1578 N N . THR A 1 189 ? 3.158 -14.867 9.758 1.00 93.50 189 THR A N 1
ATOM 1579 C CA . THR A 1 189 ? 3.377 -13.436 9.992 1.00 93.50 189 THR A CA 1
ATOM 1580 C C . THR A 1 189 ? 4.258 -12.831 8.900 1.00 93.50 189 THR A C 1
ATOM 1582 O O . THR A 1 189 ? 5.339 -13.342 8.615 1.00 93.50 189 THR A O 1
ATOM 1585 N N . GLY A 1 190 ? 3.815 -11.726 8.303 1.00 91.00 190 GLY A N 1
ATOM 1586 C CA . GLY A 1 190 ? 4.554 -11.008 7.262 1.00 91.00 190 GLY A CA 1
ATOM 1587 C C . GLY A 1 190 ? 4.379 -11.559 5.841 1.00 91.00 190 GLY A C 1
ATOM 1588 O O . GLY A 1 190 ? 4.939 -10.994 4.901 1.00 91.00 190 GLY A O 1
ATOM 1589 N N . SER A 1 191 ? 3.612 -12.636 5.651 1.00 91.88 191 SER A N 1
ATOM 1590 C CA . SER A 1 191 ? 3.442 -13.266 4.335 1.00 91.88 191 SER A CA 1
ATOM 1591 C C . SER A 1 191 ? 2.541 -12.479 3.371 1.00 91.88 191 SER A C 1
ATOM 1593 O O . SER A 1 191 ? 2.715 -12.604 2.157 1.00 91.88 191 SER A O 1
ATOM 1595 N N . SER A 1 192 ? 1.634 -11.628 3.870 1.00 94.19 192 SER A N 1
ATOM 1596 C CA . SER A 1 192 ? 0.775 -10.756 3.049 1.00 94.19 192 SER A CA 1
ATOM 1597 C C . SER A 1 192 ? 1.446 -9.402 2.779 1.00 94.19 192 SER A C 1
ATOM 1599 O O . SER A 1 192 ? 1.043 -8.363 3.304 1.00 94.19 192 SER A O 1
ATOM 1601 N N . SER A 1 193 ? 2.521 -9.427 1.988 1.00 95.62 193 SER A N 1
ATOM 1602 C CA . SER A 1 193 ? 3.364 -8.259 1.679 1.00 95.62 193 SER A CA 1
ATOM 1603 C C . SER A 1 193 ? 3.076 -7.595 0.324 1.00 95.62 193 SER A C 1
ATOM 1605 O O . SER A 1 193 ? 3.815 -6.700 -0.078 1.00 95.62 193 SER A O 1
ATOM 1607 N N . GLU A 1 194 ? 1.998 -7.984 -0.365 1.00 97.56 194 GLU A N 1
ATOM 1608 C CA . GLU A 1 194 ? 1.647 -7.488 -1.707 1.00 97.56 194 GLU A CA 1
ATOM 1609 C C . GLU A 1 194 ? 1.465 -5.966 -1.773 1.00 97.56 194 GLU A C 1
ATOM 1611 O O . GLU A 1 194 ? 1.828 -5.332 -2.757 1.00 97.56 194 GLU A O 1
ATOM 1616 N N . SER A 1 195 ? 0.971 -5.352 -0.698 1.00 98.06 195 SER A N 1
ATOM 1617 C CA . SER A 1 195 ? 0.761 -3.904 -0.632 1.00 98.06 195 SER A CA 1
ATOM 1618 C C . SER A 1 195 ? 2.064 -3.108 -0.516 1.00 98.06 195 SER A C 1
ATOM 1620 O O . SER A 1 195 ? 2.068 -1.904 -0.750 1.00 98.06 195 SER A O 1
ATOM 1622 N N . CYS A 1 196 ? 3.180 -3.775 -0.199 1.00 98.38 196 CYS A N 1
ATOM 1623 C CA . CYS A 1 196 ? 4.520 -3.193 -0.214 1.00 98.38 196 CYS A CA 1
ATOM 1624 C C . CYS A 1 196 ? 5.249 -3.412 -1.550 1.00 98.38 196 CYS A C 1
ATOM 1626 O O . CYS A 1 196 ? 6.436 -3.103 -1.623 1.00 98.38 196 CYS A O 1
ATOM 1628 N N . PHE A 1 197 ? 4.580 -3.944 -2.584 1.00 98.62 197 PHE A N 1
ATOM 1629 C CA . PHE A 1 197 ? 5.168 -4.189 -3.908 1.00 98.62 197 PHE A CA 1
ATOM 1630 C C . PHE A 1 197 ? 5.971 -2.986 -4.413 1.00 98.62 197 PHE A C 1
ATOM 1632 O O . PHE A 1 197 ? 7.160 -3.117 -4.690 1.00 98.62 197 PHE A O 1
ATOM 1639 N N . TRP A 1 198 ? 5.352 -1.804 -4.435 1.00 98.75 198 TRP A N 1
ATOM 1640 C CA . TRP A 1 198 ? 5.998 -0.595 -4.938 1.00 98.75 198 TRP A CA 1
ATOM 1641 C C . TRP A 1 198 ? 7.224 -0.183 -4.127 1.00 98.75 198 TRP A C 1
ATOM 1643 O O . TRP A 1 198 ? 8.197 0.266 -4.710 1.00 98.75 198 TRP A O 1
ATOM 1653 N N . ALA A 1 199 ? 7.248 -0.418 -2.813 1.00 98.56 199 ALA A N 1
ATOM 1654 C CA . ALA A 1 199 ? 8.437 -0.132 -2.013 1.00 98.56 199 ALA A CA 1
ATOM 1655 C C . ALA A 1 199 ? 9.620 -1.029 -2.417 1.00 98.56 199 ALA A C 1
ATOM 1657 O O . ALA A 1 199 ? 10.749 -0.560 -2.489 1.00 98.56 199 ALA A O 1
ATOM 1658 N N . MET A 1 200 ? 9.359 -2.304 -2.736 1.00 98.38 200 MET A N 1
ATOM 1659 C CA . MET A 1 200 ? 10.400 -3.218 -3.226 1.00 98.38 200 MET A CA 1
ATOM 1660 C C . MET A 1 200 ? 10.920 -2.796 -4.608 1.00 98.38 200 MET A C 1
ATOM 1662 O O . MET A 1 200 ? 12.115 -2.912 -4.867 1.00 98.38 200 MET A O 1
ATOM 1666 N N . VAL A 1 201 ? 10.035 -2.298 -5.480 1.00 98.50 201 VAL A N 1
ATOM 1667 C CA . VAL A 1 201 ? 10.412 -1.758 -6.796 1.00 98.50 201 VAL A CA 1
ATOM 1668 C C . VAL A 1 201 ? 11.273 -0.505 -6.639 1.00 98.50 201 VAL A C 1
ATOM 1670 O O . VAL A 1 201 ? 12.343 -0.429 -7.230 1.00 98.50 201 VAL A O 1
ATOM 1673 N N . GLU A 1 202 ? 10.856 0.452 -5.812 1.00 98.44 202 GLU A N 1
ATOM 1674 C CA . GLU A 1 202 ? 11.585 1.709 -5.599 1.00 98.44 202 GLU A CA 1
ATOM 1675 C C . GLU A 1 202 ? 12.971 1.493 -4.981 1.00 98.44 202 GLU A C 1
ATOM 1677 O O . GLU A 1 202 ? 13.927 2.168 -5.366 1.00 98.44 202 GLU A O 1
ATOM 1682 N N . ASP A 1 203 ? 13.114 0.528 -4.068 1.00 96.62 203 ASP A N 1
ATOM 1683 C CA . ASP A 1 203 ? 14.421 0.160 -3.516 1.00 96.62 203 ASP A CA 1
ATOM 1684 C C . ASP A 1 203 ? 15.359 -0.374 -4.617 1.00 96.62 203 ASP A C 1
ATOM 1686 O O . ASP A 1 203 ? 16.533 -0.007 -4.657 1.00 96.62 203 ASP A O 1
ATOM 1690 N N . LEU A 1 204 ? 14.846 -1.179 -5.557 1.00 97.81 204 LEU A N 1
ATOM 1691 C CA . LEU A 1 204 ? 15.623 -1.680 -6.699 1.00 97.81 204 LEU A CA 1
ATOM 1692 C C . LEU A 1 204 ? 15.913 -0.593 -7.744 1.00 97.81 204 LEU A C 1
ATOM 1694 O O . LEU A 1 204 ? 17.005 -0.575 -8.310 1.00 97.81 204 LEU A O 1
ATOM 1698 N N . CYS A 1 205 ? 14.983 0.336 -7.977 1.00 96.75 205 CYS A N 1
ATOM 1699 C CA . CYS A 1 205 ? 15.236 1.523 -8.794 1.00 96.75 205 CYS A CA 1
ATOM 1700 C C . CYS A 1 205 ? 16.319 2.407 -8.165 1.00 96.75 205 CYS A C 1
ATOM 1702 O O . CYS A 1 205 ? 17.176 2.927 -8.870 1.00 96.75 205 CYS A O 1
ATOM 1704 N N . THR A 1 206 ? 16.315 2.548 -6.838 1.00 95.44 206 THR A N 1
ATOM 1705 C CA . THR A 1 206 ? 17.335 3.306 -6.102 1.00 95.44 206 THR A CA 1
ATOM 1706 C C . THR A 1 206 ? 18.701 2.625 -6.200 1.00 95.44 206 THR A C 1
ATOM 1708 O O . THR A 1 206 ? 19.692 3.297 -6.478 1.00 95.44 206 THR A O 1
ATOM 1711 N N . ASP A 1 207 ? 18.766 1.297 -6.029 1.00 95.25 207 ASP A N 1
ATOM 1712 C CA . ASP A 1 207 ? 19.993 0.516 -6.249 1.00 95.25 207 ASP A CA 1
ATOM 1713 C C . ASP A 1 207 ? 20.527 0.748 -7.686 1.00 95.25 207 ASP A C 1
ATOM 1715 O O . ASP A 1 207 ? 21.708 1.052 -7.863 1.00 95.25 207 ASP A O 1
ATOM 1719 N N . ALA A 1 208 ? 19.659 0.702 -8.705 1.00 93.44 208 ALA A N 1
ATOM 1720 C CA . ALA A 1 208 ? 20.036 0.951 -10.101 1.00 93.44 208 ALA A CA 1
ATOM 1721 C C . ALA A 1 208 ? 20.531 2.391 -10.350 1.00 93.44 208 ALA A C 1
ATOM 1723 O O . ALA A 1 208 ? 21.570 2.580 -10.979 1.00 93.44 208 ALA A O 1
ATOM 1724 N N . ASN A 1 209 ? 19.844 3.405 -9.812 1.00 93.31 209 ASN A N 1
ATOM 1725 C CA . ASN A 1 209 ? 20.236 4.817 -9.936 1.00 93.31 209 ASN A CA 1
ATOM 1726 C C . ASN A 1 209 ? 21.586 5.120 -9.267 1.00 93.31 209 ASN A C 1
ATOM 1728 O O . ASN A 1 209 ? 22.315 6.004 -9.712 1.00 93.31 209 ASN A O 1
ATOM 1732 N N . ASN A 1 210 ? 21.944 4.358 -8.233 1.00 93.69 210 ASN A N 1
ATOM 1733 C CA . ASN A 1 210 ? 23.247 4.431 -7.574 1.00 93.69 210 ASN A CA 1
ATOM 1734 C C . ASN A 1 210 ? 24.334 3.609 -8.292 1.00 93.69 210 ASN A C 1
ATOM 1736 O O . ASN A 1 210 ? 25.416 3.414 -7.739 1.00 93.69 210 ASN A O 1
ATOM 1740 N N . ASN A 1 211 ? 24.067 3.136 -9.515 1.00 93.50 211 ASN A N 1
ATOM 1741 C CA . ASN A 1 211 ? 24.957 2.299 -10.325 1.00 93.50 211 ASN A CA 1
ATOM 1742 C C . ASN A 1 211 ? 25.386 1.005 -9.620 1.00 93.50 211 ASN A C 1
ATOM 1744 O O . ASN A 1 211 ? 26.500 0.515 -9.825 1.00 93.50 211 ASN A O 1
ATOM 1748 N N . ARG A 1 212 ? 24.515 0.445 -8.773 1.00 94.12 212 ARG A N 1
ATOM 1749 C CA . ARG A 1 212 ? 24.793 -0.835 -8.131 1.00 94.12 212 ARG A CA 1
ATOM 1750 C C . ARG A 1 212 ? 24.776 -1.953 -9.184 1.00 94.12 212 ARG A C 1
ATOM 1752 O O . ARG A 1 212 ? 23.807 -2.033 -9.944 1.00 94.12 212 ARG A O 1
ATOM 1759 N N . PRO A 1 213 ? 25.802 -2.821 -9.235 1.00 94.75 213 PRO A N 1
ATOM 1760 C CA . PRO A 1 213 ? 25.834 -3.944 -10.165 1.00 94.75 213 PRO A CA 1
ATOM 1761 C C . PRO A 1 213 ? 24.610 -4.848 -10.016 1.00 94.75 213 PRO A C 1
ATOM 1763 O O . PRO A 1 213 ? 24.135 -5.095 -8.904 1.00 94.75 213 PRO A O 1
ATOM 1766 N N . TYR A 1 214 ? 24.121 -5.379 -11.137 1.00 94.19 214 TYR A N 1
ATOM 1767 C CA . TYR A 1 214 ? 22.994 -6.311 -11.146 1.00 94.19 214 TYR A CA 1
ATOM 1768 C C . TYR A 1 214 ? 23.278 -7.542 -10.274 1.00 94.19 214 TYR A C 1
ATOM 1770 O O . TYR A 1 214 ? 22.408 -8.012 -9.544 1.00 94.19 214 TYR A O 1
ATOM 1778 N N . GLU A 1 215 ? 24.516 -8.024 -10.301 1.00 96.00 215 GLU A N 1
ATOM 1779 C CA . GLU A 1 215 ? 25.000 -9.178 -9.551 1.00 96.00 215 GLU A CA 1
ATOM 1780 C C . GLU A 1 215 ? 24.789 -9.009 -8.039 1.00 96.00 215 GLU A C 1
ATOM 1782 O O . GLU A 1 215 ? 24.404 -9.966 -7.368 1.00 96.00 215 GLU A O 1
ATOM 1787 N N . ASP A 1 216 ? 24.930 -7.785 -7.519 1.00 96.50 216 ASP A N 1
ATOM 1788 C CA . ASP A 1 216 ? 24.757 -7.474 -6.095 1.00 96.50 216 ASP A CA 1
ATOM 1789 C C . ASP A 1 216 ? 23.287 -7.466 -5.653 1.00 96.50 216 ASP A C 1
ATOM 1791 O O . ASP A 1 216 ? 22.988 -7.554 -4.457 1.00 96.50 216 ASP A O 1
ATOM 1795 N N . VAL A 1 217 ? 22.356 -7.308 -6.599 1.00 96.62 217 VAL A N 1
ATOM 1796 C CA . VAL A 1 217 ? 20.909 -7.227 -6.336 1.00 96.62 217 VAL A CA 1
ATOM 1797 C C . VAL A 1 217 ? 20.123 -8.386 -6.937 1.00 96.62 217 VAL A C 1
ATOM 1799 O O . VAL A 1 217 ? 18.915 -8.476 -6.716 1.00 96.62 217 VAL A O 1
ATOM 1802 N N . ARG A 1 218 ? 20.789 -9.307 -7.641 1.00 96.75 218 ARG A N 1
ATOM 1803 C CA . ARG A 1 218 ? 20.181 -10.435 -8.356 1.00 96.75 218 ARG A CA 1
ATOM 1804 C C . ARG A 1 218 ? 19.198 -11.221 -7.495 1.00 96.75 218 ARG A C 1
ATOM 1806 O O . ARG A 1 218 ? 18.087 -11.509 -7.934 1.00 96.75 218 ARG A O 1
ATOM 1813 N N . ASP A 1 219 ? 19.561 -11.524 -6.253 1.00 97.56 219 ASP A N 1
ATOM 1814 C CA . ASP A 1 219 ? 18.691 -12.292 -5.358 1.00 97.56 219 ASP A CA 1
ATOM 1815 C C . ASP A 1 219 ? 17.413 -11.532 -4.986 1.00 97.56 219 ASP A C 1
ATOM 1817 O O . ASP A 1 219 ? 16.333 -12.130 -4.962 1.00 97.56 219 ASP A O 1
ATOM 1821 N N . LYS A 1 220 ? 17.503 -10.210 -4.782 1.00 97.25 220 LYS A N 1
ATOM 1822 C CA . LYS A 1 220 ? 16.335 -9.350 -4.536 1.00 97.25 220 LYS A CA 1
ATOM 1823 C C . LYS A 1 220 ? 15.429 -9.285 -5.765 1.00 97.25 220 LYS A C 1
ATOM 1825 O O . LYS A 1 220 ? 14.210 -9.354 -5.622 1.00 97.25 220 LYS A O 1
ATOM 1830 N N . VAL A 1 221 ? 16.016 -9.178 -6.961 1.00 98.19 221 VAL A N 1
ATOM 1831 C CA . VAL A 1 221 ? 15.280 -9.188 -8.235 1.00 98.19 221 VAL A CA 1
ATOM 1832 C C . VAL A 1 221 ? 14.508 -10.496 -8.375 1.00 98.19 221 VAL A C 1
ATOM 1834 O O . VAL A 1 221 ? 13.287 -10.476 -8.513 1.00 98.19 221 VAL A O 1
ATOM 1837 N N . LEU A 1 222 ? 15.185 -11.639 -8.238 1.00 98.12 222 LEU A N 1
ATOM 1838 C CA . LEU A 1 222 ? 14.554 -12.957 -8.328 1.00 98.12 222 LEU A CA 1
ATOM 1839 C C . LEU A 1 222 ? 13.485 -13.168 -7.245 1.00 98.12 222 LEU A C 1
ATOM 1841 O O . LEU A 1 222 ? 12.467 -13.819 -7.486 1.00 98.12 222 LEU A O 1
ATOM 1845 N N . GLU A 1 223 ? 13.692 -12.646 -6.035 1.00 97.81 223 GLU A N 1
ATOM 1846 C CA . GLU A 1 223 ? 12.675 -12.675 -4.984 1.00 97.81 223 GLU A CA 1
ATOM 1847 C C . GLU A 1 223 ? 11.434 -11.861 -5.370 1.00 97.81 223 GLU A C 1
ATOM 1849 O O . GLU A 1 223 ? 10.314 -12.370 -5.238 1.00 97.81 223 GLU A O 1
ATOM 1854 N N . LEU A 1 224 ? 11.619 -10.637 -5.872 1.00 98.19 224 LEU A N 1
ATOM 1855 C CA . LEU A 1 224 ? 10.523 -9.785 -6.324 1.00 98.19 224 LEU A CA 1
ATOM 1856 C C . LEU A 1 224 ? 9.747 -10.444 -7.467 1.00 98.19 224 LEU A C 1
ATOM 1858 O O . LEU A 1 224 ? 8.525 -10.513 -7.394 1.00 98.19 224 LEU A O 1
ATOM 1862 N N . GLU A 1 225 ? 10.418 -11.003 -8.473 1.00 98.25 225 GLU A N 1
ATOM 1863 C CA . GLU A 1 225 ? 9.751 -11.663 -9.602 1.00 98.25 225 GLU A CA 1
ATOM 1864 C C . GLU A 1 225 ? 8.895 -12.858 -9.158 1.00 98.25 225 GLU A C 1
ATOM 1866 O O . GLU A 1 225 ? 7.734 -12.981 -9.557 1.00 98.25 225 GLU A O 1
ATOM 1871 N N . ARG A 1 226 ? 9.409 -13.706 -8.252 1.00 97.94 226 ARG A N 1
ATOM 1872 C CA . ARG A 1 226 ? 8.626 -14.817 -7.677 1.00 97.94 226 ARG A CA 1
ATOM 1873 C C . ARG A 1 226 ? 7.405 -14.315 -6.903 1.00 97.94 226 ARG A C 1
ATOM 1875 O O . ARG A 1 226 ? 6.350 -14.956 -6.944 1.00 97.94 226 ARG A O 1
ATOM 1882 N N . LYS A 1 227 ? 7.535 -13.197 -6.179 1.00 97.69 227 LYS A N 1
ATOM 1883 C CA . LYS A 1 227 ? 6.412 -12.557 -5.477 1.00 97.69 227 LYS A CA 1
ATOM 1884 C C . LYS A 1 227 ? 5.393 -11.998 -6.465 1.00 97.69 227 LYS A C 1
ATOM 1886 O O . LYS A 1 227 ? 4.214 -12.287 -6.299 1.00 97.69 227 LYS A O 1
ATOM 1891 N N . VAL A 1 228 ? 5.831 -11.293 -7.508 1.00 97.81 228 VAL A N 1
ATOM 1892 C CA . VAL A 1 228 ? 4.969 -10.743 -8.565 1.00 97.81 228 VAL A CA 1
ATOM 1893 C C . VAL A 1 228 ? 4.179 -11.851 -9.246 1.00 97.81 228 VAL A C 1
ATOM 1895 O O . VAL A 1 228 ? 2.954 -11.774 -9.281 1.00 97.81 228 VAL A O 1
ATOM 1898 N N . LEU A 1 229 ? 4.839 -12.925 -9.693 1.00 97.00 229 LEU A N 1
ATOM 1899 C CA . LEU A 1 229 ? 4.158 -14.061 -10.317 1.00 97.00 229 LEU A CA 1
ATOM 1900 C C . LEU A 1 229 ? 3.073 -14.637 -9.396 1.00 97.00 229 LEU A C 1
ATOM 1902 O O . LEU A 1 229 ? 1.938 -14.865 -9.819 1.00 97.00 229 LEU A O 1
ATOM 1906 N N . ARG A 1 230 ? 3.398 -14.825 -8.110 1.00 96.81 230 ARG A N 1
ATOM 1907 C CA . ARG A 1 230 ? 2.449 -15.316 -7.104 1.00 96.81 230 ARG A CA 1
ATOM 1908 C C . ARG A 1 230 ? 1.293 -14.343 -6.887 1.00 96.81 230 ARG A C 1
ATOM 1910 O O . ARG A 1 230 ? 0.150 -14.784 -6.830 1.00 96.81 230 ARG A O 1
ATOM 1917 N N . TRP A 1 231 ? 1.561 -13.053 -6.715 1.00 97.31 231 TRP A N 1
ATOM 1918 C CA . TRP A 1 231 ? 0.526 -12.060 -6.433 1.00 97.31 231 TRP A CA 1
ATOM 1919 C C . TRP A 1 231 ? -0.409 -11.866 -7.622 1.00 97.31 231 TRP A C 1
ATOM 1921 O O . TRP A 1 231 ? -1.617 -11.846 -7.419 1.00 97.31 231 TRP A O 1
ATOM 1931 N N . MET A 1 232 ? 0.123 -11.836 -8.842 1.00 95.50 232 MET A N 1
ATOM 1932 C CA . MET A 1 232 ? -0.672 -11.768 -10.069 1.00 95.50 232 MET A CA 1
ATOM 1933 C C . MET A 1 232 ? -1.549 -13.012 -10.247 1.00 95.50 232 MET A C 1
ATOM 1935 O O . MET A 1 232 ? -2.732 -12.888 -10.530 1.00 95.50 232 MET A O 1
ATOM 1939 N N . THR A 1 233 ? -1.011 -14.213 -10.000 1.00 95.38 233 THR A N 1
ATOM 1940 C CA . THR A 1 233 ? -1.779 -15.474 -10.105 1.00 95.38 233 THR A CA 1
ATOM 1941 C C . THR A 1 233 ? -2.928 -15.559 -9.091 1.00 95.38 233 THR A C 1
ATOM 1943 O O . THR A 1 233 ? -3.895 -16.276 -9.315 1.00 95.38 233 THR A O 1
ATOM 1946 N N . ASN A 1 234 ? -2.824 -14.847 -7.965 1.00 94.50 234 ASN A N 1
ATOM 1947 C CA . ASN A 1 234 ? -3.831 -14.839 -6.900 1.00 94.50 234 ASN A CA 1
ATOM 1948 C C . ASN A 1 234 ? -4.678 -13.550 -6.875 1.00 94.50 234 ASN A C 1
ATOM 1950 O O . ASN A 1 234 ? -5.269 -13.248 -5.834 1.00 94.50 234 ASN A O 1
ATOM 1954 N N . ASP A 1 235 ? -4.677 -12.763 -7.958 1.00 93.88 235 ASP A N 1
ATOM 1955 C CA . ASP A 1 235 ? -5.410 -11.491 -8.086 1.00 93.88 235 ASP A CA 1
ATOM 1956 C C . ASP A 1 235 ? -5.136 -10.498 -6.935 1.00 93.88 235 ASP A C 1
ATOM 1958 O O . ASP A 1 235 ? -6.007 -9.760 -6.468 1.00 93.88 235 ASP A O 1
ATOM 1962 N N . LYS A 1 236 ? -3.902 -10.504 -6.418 1.00 94.25 236 LYS A N 1
ATOM 1963 C CA . LYS A 1 236 ? -3.439 -9.619 -5.336 1.00 94.25 236 LYS A CA 1
ATOM 1964 C C . LYS A 1 236 ? -2.749 -8.358 -5.839 1.00 94.25 236 LYS A C 1
ATOM 1966 O O . LYS A 1 236 ? -2.556 -7.435 -5.052 1.00 94.25 236 LYS A O 1
ATOM 1971 N N . LEU A 1 237 ? -2.376 -8.333 -7.113 1.00 94.94 237 LEU A N 1
ATOM 1972 C CA . LEU A 1 237 ? -1.725 -7.210 -7.769 1.00 94.94 237 LEU A CA 1
ATOM 1973 C C . LEU A 1 237 ? -2.515 -6.869 -9.038 1.00 94.94 237 LEU A C 1
ATOM 1975 O O . LEU A 1 237 ? -2.976 -7.771 -9.737 1.00 94.94 237 LEU A O 1
ATOM 1979 N N . GLY A 1 238 ? -2.734 -5.577 -9.282 1.00 92.38 238 GLY A N 1
ATOM 1980 C CA . GLY A 1 238 ? -3.456 -5.109 -10.463 1.00 92.38 238 GLY A CA 1
ATOM 1981 C C . GLY A 1 238 ? -2.619 -5.264 -11.731 1.00 92.38 238 GLY A C 1
ATOM 1982 O O . GLY A 1 238 ? -1.395 -5.365 -11.672 1.00 92.38 238 GLY A O 1
ATOM 1983 N N . LYS A 1 239 ? -3.276 -5.298 -12.895 1.00 92.75 239 LYS A N 1
ATOM 1984 C CA . LYS A 1 239 ? -2.583 -5.378 -14.195 1.00 92.75 239 LYS A CA 1
ATOM 1985 C C . LYS A 1 239 ? -1.889 -4.071 -14.570 1.00 92.75 239 LYS A C 1
ATOM 1987 O O . LYS A 1 239 ? -0.970 -4.093 -15.382 1.00 92.75 239 LYS A O 1
ATOM 1992 N N . ASP A 1 240 ? -2.296 -2.972 -13.949 1.00 93.50 240 ASP A N 1
ATOM 1993 C CA . ASP A 1 240 ? -1.745 -1.634 -14.126 1.00 93.50 240 ASP A CA 1
ATOM 1994 C C . ASP A 1 240 ? -0.240 -1.563 -13.832 1.00 93.50 240 ASP A C 1
ATOM 1996 O O . ASP A 1 240 ? 0.487 -0.816 -14.484 1.00 93.50 240 ASP A O 1
ATOM 2000 N N . VAL A 1 241 ? 0.268 -2.416 -12.935 1.00 95.62 241 VAL A N 1
ATOM 2001 C CA . VAL A 1 241 ? 1.712 -2.514 -12.665 1.00 95.62 241 VAL A CA 1
ATOM 2002 C C . VAL A 1 241 ? 2.516 -2.983 -13.880 1.00 95.62 241 VAL A C 1
ATOM 2004 O O . VAL A 1 241 ? 3.716 -2.731 -13.937 1.00 95.62 241 VAL A O 1
ATOM 2007 N N . LEU A 1 242 ? 1.891 -3.672 -14.841 1.00 95.75 242 LEU A N 1
ATOM 2008 C CA . LEU A 1 242 ? 2.548 -4.187 -16.045 1.00 95.75 242 LEU A CA 1
ATOM 2009 C C . LEU A 1 242 ? 2.486 -3.222 -17.230 1.00 95.75 242 LEU A C 1
ATOM 2011 O O . LEU A 1 242 ? 3.096 -3.518 -18.255 1.00 95.75 242 LEU A O 1
ATOM 2015 N N . PHE A 1 243 ? 1.763 -2.103 -17.120 1.00 94.69 243 PHE A N 1
ATOM 2016 C CA . PHE A 1 243 ? 1.675 -1.143 -18.216 1.00 94.69 243 PHE A CA 1
ATOM 2017 C C . PHE A 1 243 ? 3.065 -0.678 -18.636 1.00 94.69 243 PHE A C 1
ATOM 2019 O O . PHE A 1 243 ? 3.918 -0.403 -17.797 1.00 94.69 243 PHE A O 1
ATOM 2026 N N . HIS A 1 244 ? 3.296 -0.574 -19.945 1.00 93.38 244 HIS A N 1
ATOM 2027 C CA . HIS A 1 244 ? 4.606 -0.234 -20.506 1.00 93.38 244 HIS A CA 1
ATOM 2028 C C . HIS A 1 244 ? 5.271 1.031 -19.929 1.00 93.38 244 HIS A C 1
ATOM 2030 O O . HIS A 1 244 ? 6.497 1.129 -20.001 1.00 93.38 244 HIS A O 1
ATOM 2036 N N . ASN A 1 245 ? 4.480 1.973 -19.406 1.00 92.00 245 ASN A N 1
ATOM 2037 C CA . ASN A 1 245 ? 4.896 3.237 -18.799 1.00 92.00 245 ASN A CA 1
ATOM 2038 C C . ASN A 1 245 ? 4.949 3.206 -17.258 1.00 92.00 245 ASN A C 1
ATOM 2040 O O . ASN A 1 245 ? 5.247 4.235 -16.656 1.00 92.00 245 ASN A O 1
ATOM 2044 N N . SER A 1 246 ? 4.657 2.071 -16.618 1.00 96.44 246 SER A N 1
ATOM 2045 C CA . SER A 1 246 ? 4.753 1.936 -15.166 1.00 96.44 246 SER A CA 1
ATOM 2046 C C . SER A 1 246 ? 6.213 1.937 -14.714 1.00 96.44 246 SER A C 1
ATOM 2048 O O . SER A 1 246 ? 7.098 1.441 -15.424 1.00 96.44 246 SER A O 1
ATOM 2050 N N . THR A 1 247 ? 6.478 2.423 -13.497 1.00 97.69 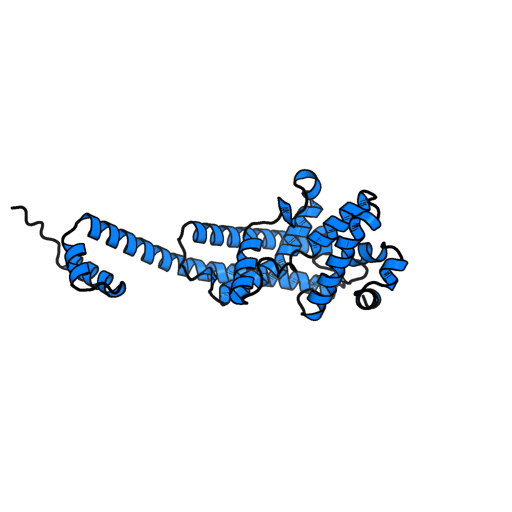247 THR A N 1
ATOM 2051 C CA . THR A 1 247 ? 7.838 2.387 -12.931 1.00 97.69 247 THR A CA 1
ATOM 2052 C C . THR A 1 247 ? 8.403 0.962 -12.922 1.00 97.69 247 THR A C 1
ATOM 2054 O O . THR A 1 247 ? 9.572 0.757 -13.246 1.00 97.69 247 THR A O 1
ATOM 2057 N N . PHE A 1 248 ? 7.573 -0.044 -12.625 1.00 98.12 248 PHE A N 1
ATOM 2058 C CA . PHE A 1 248 ? 7.995 -1.445 -12.611 1.00 98.12 248 PHE A CA 1
ATOM 2059 C C . PHE A 1 248 ? 8.385 -1.950 -14.002 1.00 98.12 248 PHE A C 1
ATOM 2061 O O . PHE A 1 248 ? 9.426 -2.588 -14.151 1.00 98.12 248 PHE A O 1
ATOM 2068 N N . ALA A 1 249 ? 7.584 -1.653 -15.028 1.00 97.00 249 ALA A N 1
ATOM 2069 C CA . ALA A 1 249 ? 7.857 -2.119 -16.379 1.00 97.00 249 ALA A CA 1
ATOM 2070 C C . ALA A 1 249 ? 9.092 -1.449 -16.983 1.00 97.00 249 ALA A C 1
ATOM 2072 O O . ALA A 1 249 ? 9.891 -2.121 -17.638 1.00 97.00 249 ALA A O 1
ATOM 2073 N N . ILE A 1 250 ? 9.269 -0.149 -16.739 1.00 96.88 250 ILE A N 1
ATOM 2074 C CA . ILE A 1 250 ? 10.455 0.599 -17.168 1.00 96.88 250 ILE A CA 1
ATOM 2075 C C . ILE A 1 250 ? 11.708 0.014 -16.510 1.00 96.88 250 ILE A C 1
ATOM 2077 O O . ILE A 1 250 ? 12.664 -0.324 -17.208 1.00 96.88 250 ILE A O 1
ATOM 2081 N N . TRP A 1 251 ? 11.679 -0.170 -15.186 1.00 97.69 251 TRP A N 1
ATOM 2082 C CA . TRP A 1 251 ? 12.784 -0.763 -14.436 1.00 97.69 251 TRP A CA 1
ATOM 2083 C C . TRP A 1 251 ? 13.122 -2.176 -14.925 1.00 97.69 251 TRP A C 1
ATOM 2085 O O . TRP A 1 251 ? 14.277 -2.471 -15.226 1.00 97.69 251 TRP A O 1
ATOM 2095 N N . TRP A 1 252 ? 12.118 -3.042 -15.076 1.00 97.69 252 TRP A N 1
ATOM 2096 C CA . TRP A 1 252 ? 12.338 -4.427 -15.486 1.00 97.69 252 TRP A CA 1
ATOM 2097 C C . TRP A 1 252 ? 12.924 -4.528 -16.900 1.00 97.69 252 TRP A C 1
ATOM 2099 O O . TRP A 1 252 ? 13.816 -5.338 -17.146 1.00 97.69 252 TRP A O 1
ATOM 2109 N N . LYS A 1 253 ? 12.485 -3.672 -17.836 1.00 95.81 253 LYS A N 1
ATOM 2110 C CA . LYS A 1 253 ? 13.024 -3.625 -19.209 1.00 95.81 253 LYS A CA 1
ATOM 2111 C C . LYS A 1 253 ? 14.504 -3.227 -19.255 1.00 95.81 253 LYS A C 1
ATOM 2113 O O . LYS A 1 253 ? 15.192 -3.646 -20.188 1.00 95.81 253 LYS A O 1
ATOM 2118 N N . ALA A 1 254 ? 14.984 -2.473 -18.266 1.00 95.94 254 ALA A N 1
ATOM 2119 C CA . ALA A 1 254 ? 16.382 -2.062 -18.145 1.00 95.94 254 ALA A CA 1
ATOM 2120 C C . ALA A 1 254 ? 17.309 -3.157 -17.577 1.00 95.94 254 ALA A C 1
ATOM 2122 O O . ALA A 1 254 ? 18.527 -2.988 -17.597 1.00 95.94 254 ALA A O 1
ATOM 2123 N N . LEU A 1 255 ? 16.767 -4.281 -17.088 1.00 96.50 255 LEU A N 1
ATOM 2124 C CA . LEU A 1 255 ? 17.572 -5.408 -16.612 1.00 96.50 255 LEU A CA 1
ATOM 2125 C C . LEU A 1 255 ? 18.327 -6.108 -17.763 1.00 96.50 255 LEU A C 1
ATOM 2127 O O . LEU A 1 255 ? 17.897 -6.029 -18.920 1.00 96.50 255 LEU A O 1
ATOM 2131 N N . PRO A 1 256 ? 19.423 -6.839 -17.466 1.00 96.50 256 PRO A N 1
ATOM 2132 C CA . PRO A 1 256 ? 20.198 -7.552 -18.480 1.00 96.50 256 PRO A CA 1
ATOM 2133 C C . PRO A 1 256 ? 19.360 -8.533 -19.311 1.00 96.50 256 PRO A C 1
ATOM 2135 O O . PRO A 1 256 ? 18.507 -9.242 -18.778 1.00 96.50 256 PRO A O 1
ATOM 2138 N N . GLU A 1 257 ? 19.650 -8.640 -20.612 1.00 95.25 257 GLU A N 1
ATOM 2139 C CA . GLU A 1 257 ? 18.899 -9.524 -21.522 1.00 95.25 257 GLU A CA 1
ATOM 2140 C C . GLU A 1 257 ? 18.903 -10.989 -21.079 1.00 95.25 257 GLU A C 1
ATOM 2142 O O . GLU A 1 257 ? 17.855 -11.629 -21.093 1.00 95.25 257 GLU A O 1
ATOM 2147 N N . HIS A 1 258 ? 20.049 -11.498 -20.610 1.00 94.31 258 HIS A N 1
ATOM 2148 C CA . HIS A 1 258 ? 20.160 -12.879 -20.130 1.00 94.31 258 HIS A CA 1
ATOM 2149 C C . HIS A 1 258 ? 19.220 -13.158 -18.943 1.00 94.31 258 HIS A C 1
ATOM 2151 O O . HIS A 1 258 ? 18.628 -14.230 -18.854 1.00 94.31 258 HIS A O 1
ATOM 2157 N N . HIS A 1 259 ? 19.029 -12.175 -18.053 1.00 95.94 259 HIS A N 1
ATOM 2158 C CA . HIS A 1 259 ? 18.073 -12.286 -16.952 1.00 95.94 259 HIS A CA 1
ATOM 2159 C C . HIS A 1 259 ? 16.640 -12.285 -17.478 1.00 95.94 259 HIS A C 1
ATOM 2161 O O . HIS A 1 259 ? 15.856 -13.170 -17.147 1.00 95.94 259 HIS A O 1
ATOM 2167 N N . LYS A 1 260 ? 16.298 -11.323 -18.342 1.00 96.06 260 LYS A N 1
ATOM 2168 C CA . LYS A 1 260 ? 14.941 -11.201 -18.892 1.00 96.06 260 LYS A CA 1
ATOM 2169 C C . LYS A 1 260 ? 14.513 -12.454 -19.657 1.00 96.06 260 LYS A C 1
ATOM 2171 O O . LYS A 1 260 ? 13.352 -12.839 -19.551 1.00 96.06 260 LYS A O 1
ATOM 2176 N N . SER A 1 261 ? 15.428 -13.121 -20.367 1.00 93.38 261 SER A N 1
ATOM 2177 C CA . SER A 1 261 ? 15.132 -14.380 -21.066 1.00 93.38 261 SER A CA 1
ATOM 2178 C C . SER A 1 261 ? 14.825 -15.557 -20.136 1.00 93.38 261 SER A C 1
ATOM 2180 O O . SER A 1 261 ? 14.064 -16.444 -20.514 1.00 93.38 261 SER A O 1
ATOM 2182 N N . GLU A 1 262 ? 15.387 -15.565 -18.925 1.00 95.00 262 GLU A N 1
ATOM 2183 C CA . GLU A 1 262 ? 15.212 -16.635 -17.929 1.00 95.00 262 GLU A CA 1
ATOM 2184 C C . GLU A 1 262 ? 14.185 -16.281 -16.837 1.00 95.00 262 GLU A C 1
ATOM 2186 O O . GLU A 1 262 ? 13.847 -17.109 -15.988 1.00 95.00 262 GLU A O 1
ATOM 2191 N N . SER A 1 263 ? 13.673 -15.048 -16.851 1.00 96.69 263 SER A N 1
ATOM 2192 C CA . SER A 1 263 ? 12.768 -14.512 -15.837 1.00 96.69 263 SER A CA 1
ATOM 2193 C C . SER A 1 263 ? 11.429 -15.250 -15.805 1.00 96.69 263 SER A C 1
ATOM 2195 O O . SER A 1 263 ? 10.760 -15.452 -16.824 1.00 96.69 263 SER A O 1
ATOM 2197 N N . CYS A 1 264 ? 10.956 -15.570 -14.597 1.00 96.81 264 CYS A N 1
ATOM 2198 C CA . CYS A 1 264 ? 9.670 -16.244 -14.401 1.00 96.81 264 CYS A CA 1
ATOM 2199 C C . CYS A 1 264 ? 8.455 -15.355 -14.719 1.00 96.81 264 CYS A C 1
ATOM 2201 O O . CYS A 1 264 ? 7.335 -15.859 -14.822 1.00 96.81 264 CYS A O 1
ATOM 2203 N N . ILE A 1 265 ? 8.668 -14.049 -14.904 1.00 96.62 265 ILE A N 1
ATOM 2204 C CA . ILE A 1 265 ? 7.632 -13.085 -15.286 1.00 96.62 265 ILE A CA 1
ATOM 2205 C C . ILE A 1 265 ? 7.784 -12.576 -16.724 1.00 96.62 265 ILE A C 1
ATOM 2207 O O . ILE A 1 265 ? 6.972 -11.760 -17.152 1.00 96.62 265 ILE A O 1
ATOM 2211 N N . ALA A 1 266 ? 8.745 -13.084 -17.507 1.00 95.38 266 ALA A N 1
ATOM 2212 C CA . ALA A 1 266 ? 8.988 -12.635 -18.883 1.00 95.38 266 ALA A CA 1
ATOM 2213 C C . ALA A 1 266 ? 7.715 -12.648 -19.751 1.00 95.38 266 ALA A C 1
ATOM 2215 O O . ALA A 1 266 ? 7.415 -11.690 -20.465 1.00 95.38 266 ALA A O 1
ATOM 2216 N N . SER A 1 267 ? 6.902 -13.703 -19.625 1.00 92.94 267 SER A N 1
ATOM 2217 C CA . SER A 1 267 ? 5.634 -13.822 -20.358 1.00 92.94 267 SER A CA 1
ATOM 2218 C C . SER A 1 267 ? 4.581 -12.786 -19.942 1.00 92.94 267 SER A C 1
ATOM 2220 O O . SER A 1 267 ? 3.768 -12.387 -20.776 1.00 92.94 267 SER A O 1
ATOM 2222 N N . LEU A 1 268 ? 4.600 -12.322 -18.687 1.00 92.44 268 LEU A N 1
ATOM 2223 C CA . LEU A 1 268 ? 3.727 -11.247 -18.206 1.00 92.44 268 LEU A CA 1
ATOM 2224 C C . LEU A 1 268 ? 4.165 -9.906 -18.799 1.00 92.44 268 LEU A C 1
ATOM 2226 O O . LEU A 1 268 ? 3.331 -9.152 -19.288 1.00 92.44 268 LEU A O 1
ATOM 2230 N N . MET A 1 269 ? 5.476 -9.662 -18.831 1.00 91.50 269 MET A N 1
ATOM 2231 C CA . MET A 1 269 ? 6.068 -8.419 -19.333 1.00 91.50 269 MET A CA 1
ATOM 2232 C C . MET A 1 269 ? 5.975 -8.274 -20.857 1.00 91.50 269 MET A C 1
ATOM 2234 O O . MET A 1 269 ? 5.953 -7.161 -21.366 1.00 91.50 269 MET A O 1
ATOM 2238 N N . SER A 1 270 ? 5.884 -9.387 -21.590 1.00 78.69 270 SER A N 1
ATOM 2239 C CA . SER A 1 270 ? 5.678 -9.387 -23.047 1.00 78.69 270 SER A CA 1
ATOM 2240 C C . SER A 1 270 ? 4.251 -9.027 -23.491 1.00 78.69 270 SER A C 1
ATOM 2242 O O . SER A 1 270 ? 4.026 -8.777 -24.671 1.00 78.69 270 SER A O 1
ATOM 2244 N N . LYS A 1 271 ? 3.281 -9.044 -22.565 1.00 62.06 271 LYS A N 1
ATOM 2245 C CA . LYS A 1 271 ? 1.846 -8.845 -22.837 1.00 62.06 271 LYS A CA 1
ATOM 2246 C C . LYS A 1 271 ? 1.311 -7.480 -22.377 1.00 62.06 271 LYS A C 1
ATOM 2248 O O . LYS A 1 271 ? 0.119 -7.238 -22.563 1.00 62.06 271 LYS A O 1
ATOM 2253 N N . GLY A 1 272 ? 2.145 -6.657 -21.734 1.00 53.66 272 GLY A N 1
ATOM 2254 C CA . GLY A 1 272 ? 1.789 -5.353 -21.150 1.00 53.66 272 GLY A CA 1
ATOM 2255 C C . GLY A 1 272 ? 2.304 -4.147 -21.928 1.00 53.66 272 GLY A C 1
ATOM 2256 O O . GLY A 1 272 ? 3.149 -4.335 -22.832 1.00 53.66 272 GLY A O 1
#

Secondary structure (DSSP, 8-state):
-------HHHHHHHHHHHHHTT--HHHHHHHHH-HHHHHHHHHHHHHHHHHHHHHHHHHHHHHHHHHHHHHHHHHHHHHHHTT--HHHHHHH--SHHHHHHHHHHHHHHHHHHHHHHHHHTT-S-TTGGG-HHHHHHHHHHHHHHHHHHHHHHHHTTHHHHH--IIIII--HHHHHHHHHHHHHHTPPTT---GGGHHHHHHHHHHHHHTT--HHHHHHHHHHHHHHHHHHHHTT-S-GGGGSTTSHHHHHHHTS-HHHHHH-TTHHHHTT-

Foldseek 3Di:
DDPPPDDPVLLVVLVVLCVVVVHDPVRSVVCVVDPVSVVVSVVVVVLVVLQVVVVVVVVVLLVLLVVLLVLLVVLQVVCVVVLAGSLVCLLVQDDVSSVVNVVSLVVNVVSLVVVVVCVVVVSHDPCPLQPPSLLVSLLSCLLRRLSSQLSVCVSVPVCVVQNQCVPGVDDVSNLSSQVSNCVNVVHDRPPLCLSCLVSLLVVLVVCVVVVNDCVVCVVSVLVSLVVVVVCVVVVNDDLNCLRCPHSNLVSVVPDDPVCLVVGPCVVSNVVD

Sequence (272 aa):
MHNGSVCSYDLAKLESFCLSLSFNKSQFIYAFQNVEARLRLRAAGELEKQKQKNQENFDAKYCKIQEALRCLNDYRVTCEIRGLGYYDTFKLQQDPEDFNANVKRLELAGLWDEILEMLRRYDLPDSFESRAEWVRLGTTYRQIVEPLDIANYYRHSKNEDTGPYIANGRPKRYRCVQRWYEQSRRMATGSSSESCFWAMVEDLCTDANNNRPYEDVRDKVLELERKVLRWMTNDKLGKDVLFHNSTFAIWWKALPEHHKSESCIASLMSKG

Organism: NCBI:txid906689

pLDDT: mean 88.46, std 14.72, range [31.2, 98.81]

InterPro domains:
  IPR041266 EDS1, EP domain [PF18117] (72-266)
  IPR044214 EDS1-like [PTHR47090] (11-270)

Radius of gyration: 25.96 Å; chains: 1; bounding box: 58×36×88 Å